Protein AF-0000000066290286 (afdb_homodimer)

InterPro domains:
  IPR007382 Uncharacterised protein family UPF0756, transmembrame [MF_01874] (2-147)
  IPR007382 Uncharacterised protein family UPF0756, transmembrame [PF04284] (6-143)
  IPR007382 Uncharacterised protein family UPF0756, transmembrame [PTHR38452] (3-143)

Structure (mmCIF, N/CA/C/O backbone):
data_AF-0000000066290286-model_v1
#
loop_
_entity.id
_entity.type
_entity.pdbx_description
1 polymer 'UPF0756 membrane protein BBR47_12340'
#
loop_
_atom_site.group_PDB
_atom_site.id
_atom_site.type_symbol
_atom_site.label_atom_id
_atom_site.label_alt_id
_atom_site.label_comp_id
_atom_site.label_asym_id
_atom_site.label_entity_id
_atom_site.label_seq_id
_atom_site.pdbx_PDB_ins_code
_atom_site.Cartn_x
_atom_site.Cartn_y
_atom_site.Cartn_z
_atom_site.occupancy
_atom_site.B_iso_or_equiv
_atom_site.auth_seq_id
_atom_site.auth_comp_id
_atom_site.auth_asym_id
_atom_site.auth_atom_id
_atom_site.pdbx_PDB_model_num
ATOM 1 N N . MET A 1 1 ? 2.188 -21.625 -20.188 1 62.97 1 MET A N 1
ATOM 2 C CA . MET A 1 1 ? 1.938 -20.328 -20.797 1 62.97 1 MET A CA 1
ATOM 3 C C . MET A 1 1 ? 0.444 -20.094 -21 1 62.97 1 MET A C 1
ATOM 5 O O . MET A 1 1 ? -0.086 -19.062 -20.578 1 62.97 1 MET A O 1
ATOM 9 N N . LEU A 1 2 ? -0.265 -21.141 -21.453 1 71.94 2 LEU A N 1
ATOM 10 C CA . LEU A 1 2 ? -1.695 -20.969 -21.688 1 71.94 2 LEU A CA 1
ATOM 11 C C . LEU A 1 2 ? -2.449 -20.828 -20.359 1 71.94 2 LEU A C 1
ATOM 13 O O . LEU A 1 2 ? -3.361 -20 -20.25 1 71.94 2 LEU A O 1
ATOM 17 N N . HIS A 1 3 ? -1.983 -21.562 -19.406 1 76.44 3 HIS A N 1
ATOM 18 C CA . HIS A 1 3 ? -2.66 -21.531 -18.109 1 76.44 3 HIS A CA 1
ATOM 19 C C . HIS A 1 3 ? -2.521 -20.156 -17.469 1 76.44 3 HIS A C 1
ATOM 21 O O . HIS A 1 3 ? -3.479 -19.641 -16.875 1 76.44 3 HIS A O 1
ATOM 27 N N . THR A 1 4 ? -1.429 -19.594 -17.625 1 77.25 4 THR A N 1
ATOM 28 C CA . THR A 1 4 ? -1.195 -18.281 -17.047 1 77.25 4 THR A CA 1
ATOM 29 C C . THR A 1 4 ? -2.037 -17.219 -17.75 1 77.25 4 THR A C 1
ATOM 31 O O . THR A 1 4 ? -2.574 -16.312 -17.109 1 77.25 4 THR A O 1
ATOM 34 N N . THR A 1 5 ? -2.141 -17.422 -19 1 83.81 5 THR A N 1
ATOM 35 C CA . THR A 1 5 ? -2.947 -16.5 -19.781 1 83.81 5 THR A CA 1
ATOM 36 C C . THR A 1 5 ? -4.41 -16.547 -19.344 1 83.81 5 THR A C 1
ATOM 38 O O . THR A 1 5 ? -5.078 -15.516 -19.266 1 83.81 5 THR A O 1
ATOM 41 N N . ILE A 1 6 ? -4.852 -17.688 -19.047 1 83.94 6 ILE A N 1
ATOM 42 C CA . ILE A 1 6 ? -6.234 -17.875 -18.625 1 83.94 6 ILE A CA 1
ATOM 43 C C . ILE A 1 6 ? -6.445 -17.219 -17.266 1 83.94 6 ILE A C 1
ATOM 45 O O . ILE A 1 6 ? -7.449 -16.531 -17.031 1 83.94 6 ILE A O 1
ATOM 49 N N . ILE A 1 7 ? -5.512 -17.438 -16.406 1 80.88 7 ILE A N 1
ATOM 50 C CA . ILE A 1 7 ? -5.609 -16.875 -15.062 1 80.88 7 ILE A CA 1
ATOM 51 C C . ILE A 1 7 ? -5.625 -15.344 -15.133 1 80.88 7 ILE A C 1
ATOM 53 O O . ILE A 1 7 ? -6.461 -14.695 -14.5 1 80.88 7 ILE A O 1
ATOM 57 N N . LEU A 1 8 ? -4.785 -14.805 -15.938 1 85.25 8 LEU A N 1
ATOM 58 C CA . LEU A 1 8 ? -4.711 -13.359 -16.094 1 85.25 8 LEU A CA 1
ATOM 59 C C . LEU A 1 8 ? -5.98 -12.812 -16.734 1 85.25 8 LEU A C 1
ATOM 61 O O . LEU A 1 8 ? -6.43 -11.711 -16.406 1 85.25 8 LEU A O 1
ATOM 65 N N . LEU A 1 9 ? -6.504 -13.602 -17.625 1 88.44 9 LEU A N 1
ATOM 66 C CA . LEU A 1 9 ? -7.754 -13.203 -18.266 1 88.44 9 LEU A CA 1
ATOM 67 C C . LEU A 1 9 ? -8.891 -13.164 -17.25 1 88.44 9 LEU A C 1
ATOM 69 O O . LEU A 1 9 ? -9.703 -12.234 -17.266 1 88.44 9 LEU A O 1
ATOM 73 N N . VAL A 1 10 ? -8.945 -14.133 -16.422 1 83.5 10 VAL A N 1
ATOM 74 C CA . VAL A 1 10 ? -9.969 -14.203 -15.383 1 83.5 10 VAL A CA 1
ATOM 75 C C . VAL A 1 10 ? -9.812 -13.023 -14.43 1 83.5 10 VAL A C 1
ATOM 77 O O . VAL A 1 10 ? -10.797 -12.375 -14.062 1 83.5 10 VAL A O 1
ATOM 80 N N . ILE A 1 11 ? -8.578 -12.75 -14.039 1 82.5 11 ILE A N 1
ATOM 81 C CA . ILE A 1 11 ? -8.312 -11.633 -13.141 1 82.5 11 ILE A CA 1
ATOM 82 C C . ILE A 1 11 ? -8.719 -10.32 -13.797 1 82.5 11 ILE A C 1
ATOM 84 O O . ILE A 1 11 ? -9.328 -9.461 -13.164 1 82.5 11 ILE A O 1
ATOM 88 N N . ALA A 1 12 ? -8.414 -10.164 -15.094 1 89.31 12 ALA A N 1
ATOM 89 C CA . ALA A 1 12 ? -8.766 -8.953 -15.828 1 89.31 12 ALA A CA 1
ATOM 90 C C . ALA A 1 12 ? -10.273 -8.758 -15.883 1 89.31 12 ALA A C 1
ATOM 92 O O . ALA A 1 12 ? -10.781 -7.656 -15.672 1 89.31 12 ALA A O 1
ATOM 93 N N . LEU A 1 13 ? -10.992 -9.836 -16.094 1 89.25 13 LEU A N 1
ATOM 94 C CA . LEU A 1 13 ? -12.445 -9.789 -16.172 1 89.25 13 LEU A CA 1
ATOM 95 C C . LEU A 1 13 ? -13.047 -9.461 -14.812 1 89.25 13 LEU A C 1
ATOM 97 O O . LEU A 1 13 ? -13.953 -8.625 -14.711 1 89.25 13 LEU A O 1
ATOM 101 N N . LEU A 1 14 ? -12.516 -10.148 -13.812 1 81.75 14 LEU A N 1
ATOM 102 C CA . LEU A 1 14 ? -13 -9.898 -12.453 1 81.75 14 LEU A CA 1
ATOM 103 C C . LEU A 1 14 ? -12.742 -8.453 -12.039 1 81.75 14 LEU A C 1
ATOM 105 O O . LEU A 1 14 ? -13.578 -7.836 -11.375 1 81.75 14 LEU A O 1
ATOM 109 N N . SER A 1 15 ? -11.562 -7.941 -12.383 1 83.5 15 SER A N 1
ATOM 110 C CA . SER A 1 15 ? -11.211 -6.566 -12.031 1 83.5 15 SER A CA 1
ATOM 111 C C . SER A 1 15 ? -12.117 -5.57 -12.742 1 83.5 15 SER A C 1
ATOM 113 O O . SER A 1 15 ? -12.43 -4.508 -12.203 1 83.5 15 SER A O 1
ATOM 115 N N . LEU A 1 16 ? -12.578 -5.93 -13.961 1 87.5 16 LEU A N 1
ATOM 116 C CA . LEU A 1 16 ? -13.516 -5.086 -14.695 1 87.5 16 LEU A CA 1
ATOM 117 C C . LEU A 1 16 ? -14.859 -5.016 -13.977 1 87.5 16 LEU A C 1
ATOM 119 O O . LEU A 1 16 ? -15.453 -3.939 -13.875 1 87.5 16 LEU A O 1
ATOM 123 N N . VAL A 1 17 ? -15.234 -6.086 -13.5 1 84 17 VAL A N 1
ATOM 124 C CA . VAL A 1 17 ? -16.5 -6.164 -12.781 1 84 17 VAL A CA 1
ATOM 125 C C . VAL A 1 17 ? -16.391 -5.398 -11.461 1 84 17 VAL A C 1
ATOM 127 O O . VAL A 1 17 ? -17.344 -4.734 -11.047 1 84 17 VAL A O 1
ATOM 130 N N . ALA A 1 18 ? -15.234 -5.535 -10.836 1 76.06 18 ALA A N 1
ATOM 131 C CA . ALA A 1 18 ? -15 -4.891 -9.547 1 76.06 18 ALA A CA 1
ATOM 132 C C . ALA A 1 18 ? -14.695 -3.404 -9.727 1 76.06 18 ALA A C 1
ATOM 134 O O . ALA A 1 18 ? -14.555 -2.67 -8.75 1 76.06 18 ALA A O 1
ATOM 135 N N . LYS A 1 19 ? -14.539 -2.908 -10.984 1 80.5 19 LYS A N 1
ATOM 136 C CA . LYS A 1 19 ? -14.258 -1.518 -11.328 1 80.5 19 LYS A CA 1
ATOM 137 C C . LYS A 1 19 ? -12.938 -1.052 -10.727 1 80.5 19 LYS A C 1
ATOM 139 O O . LYS A 1 19 ? -12.82 0.095 -10.289 1 80.5 19 LYS A O 1
ATOM 144 N N . ASP A 1 20 ? -12.07 -1.939 -10.492 1 78.44 20 ASP A N 1
ATOM 145 C CA . ASP A 1 20 ? -10.703 -1.621 -10.094 1 78.44 20 ASP A CA 1
ATOM 146 C C . ASP A 1 20 ? -9.82 -1.374 -11.312 1 78.44 20 ASP A C 1
ATOM 148 O O . ASP A 1 20 ? -9.172 -2.295 -11.812 1 78.44 20 ASP A O 1
ATOM 152 N N . LEU A 1 21 ? -9.789 -0.165 -11.711 1 84 21 LEU A N 1
ATOM 153 C CA . LEU A 1 21 ? -9.094 0.192 -12.945 1 84 21 LEU A CA 1
ATOM 154 C C . LEU A 1 21 ? -7.602 -0.078 -12.828 1 84 21 LEU A C 1
ATOM 156 O O . LEU A 1 21 ? -6.953 -0.443 -13.812 1 84 21 LEU A O 1
ATOM 160 N N . VAL A 1 22 ? -7.102 0.06 -11.648 1 82.94 22 VAL A N 1
ATOM 161 C CA . VAL A 1 22 ? -5.676 -0.175 -11.43 1 82.94 22 VAL A CA 1
ATOM 162 C C . VAL A 1 22 ? -5.348 -1.64 -11.703 1 82.94 22 VAL A C 1
ATOM 164 O O . VAL A 1 22 ? -4.387 -1.94 -12.422 1 82.94 22 VAL A O 1
ATOM 167 N N . LEU A 1 23 ? -6.156 -2.5 -11.219 1 84 23 LEU A N 1
ATOM 168 C CA . LEU A 1 23 ? -5.945 -3.93 -11.414 1 84 23 LEU A CA 1
ATOM 169 C C . LEU A 1 23 ? -6.23 -4.328 -12.859 1 84 23 LEU A C 1
ATOM 171 O O . LEU A 1 23 ? -5.578 -5.219 -13.398 1 84 23 LEU A O 1
ATOM 175 N N . VAL A 1 24 ? -7.195 -3.688 -13.438 1 89.38 24 VAL A N 1
ATOM 176 C CA . VAL A 1 24 ? -7.52 -3.955 -14.836 1 89.38 24 VAL A CA 1
ATOM 177 C C . VAL A 1 24 ? -6.309 -3.652 -15.711 1 89.38 24 VAL A C 1
ATOM 179 O O . VAL A 1 24 ? -5.867 -4.508 -16.484 1 89.38 24 VAL A O 1
ATOM 182 N N . TYR A 1 25 ? -5.758 -2.482 -15.562 1 93.62 25 TYR A N 1
ATOM 183 C CA . TYR A 1 25 ? -4.621 -2.07 -16.375 1 93.62 25 TYR A CA 1
ATOM 184 C C . TYR A 1 25 ? -3.416 -2.967 -16.125 1 93.62 25 TYR A C 1
ATOM 186 O O . TYR A 1 25 ? -2.709 -3.344 -17.062 1 93.62 25 TYR A O 1
ATOM 194 N N . ALA A 1 26 ? -3.174 -3.275 -14.875 1 90.94 26 ALA A N 1
ATOM 195 C CA . ALA A 1 26 ? -2.047 -4.141 -14.539 1 90.94 26 ALA A CA 1
ATOM 196 C C . ALA A 1 26 ? -2.207 -5.52 -15.164 1 90.94 26 ALA A C 1
ATOM 198 O O . ALA A 1 26 ? -1.264 -6.055 -15.758 1 90.94 26 ALA A O 1
ATOM 199 N N . SER A 1 27 ? -3.381 -6.082 -15.047 1 90.44 27 SER A N 1
ATOM 200 C CA . SER A 1 27 ? -3.619 -7.422 -15.562 1 90.44 27 SER A CA 1
ATOM 201 C C . SER A 1 27 ? -3.58 -7.441 -17.094 1 90.44 27 SER A C 1
ATOM 203 O O . SER A 1 27 ? -3.066 -8.383 -17.688 1 90.44 27 SER A O 1
ATOM 205 N N . LEU A 1 28 ? -4.109 -6.422 -17.766 1 95 28 LEU A N 1
ATOM 206 C CA . LEU A 1 28 ? -4.094 -6.348 -19.219 1 95 28 LEU A CA 1
ATOM 207 C C . LEU A 1 28 ? -2.666 -6.227 -19.75 1 95 28 LEU A C 1
ATOM 209 O O . LEU A 1 28 ? -2.32 -6.836 -20.75 1 95 28 LEU A O 1
ATOM 213 N N . LEU A 1 29 ? -1.929 -5.371 -19.078 1 95.75 29 LEU A N 1
ATOM 214 C CA . LEU A 1 29 ? -0.526 -5.234 -19.453 1 95.75 29 LEU A CA 1
ATOM 215 C C . LEU A 1 29 ? 0.186 -6.582 -19.406 1 95.75 29 LEU A C 1
ATOM 217 O O . LEU A 1 29 ? 0.881 -6.957 -20.344 1 95.75 29 LEU A O 1
ATOM 221 N N . LEU A 1 30 ? 0 -7.316 -18.359 1 93.38 30 LEU A N 1
ATOM 222 C CA . LEU A 1 30 ? 0.696 -8.586 -18.203 1 93.38 30 LEU A CA 1
ATOM 223 C C . LEU A 1 30 ? 0.113 -9.648 -19.125 1 93.38 30 LEU A C 1
ATOM 225 O O . LEU A 1 30 ? 0.83 -10.539 -19.578 1 93.38 30 LEU A O 1
ATOM 229 N N . LEU A 1 31 ? -1.209 -9.539 -19.297 1 93.5 31 LEU A N 1
ATOM 230 C CA . LEU A 1 31 ? -1.834 -10.422 -20.266 1 93.5 31 LEU A CA 1
ATOM 231 C C . LEU A 1 31 ? -1.197 -10.258 -21.641 1 93.5 31 LEU A C 1
ATOM 233 O O . LEU A 1 31 ? -0.896 -11.242 -22.312 1 93.5 31 LEU A O 1
ATOM 237 N N . GLY A 1 32 ? -1.001 -9 -22.062 1 94.69 32 GLY A N 1
ATOM 238 C CA . GLY A 1 32 ? -0.315 -8.727 -23.312 1 94.69 32 GLY A CA 1
ATOM 239 C C . GLY A 1 32 ? 1.091 -9.289 -23.359 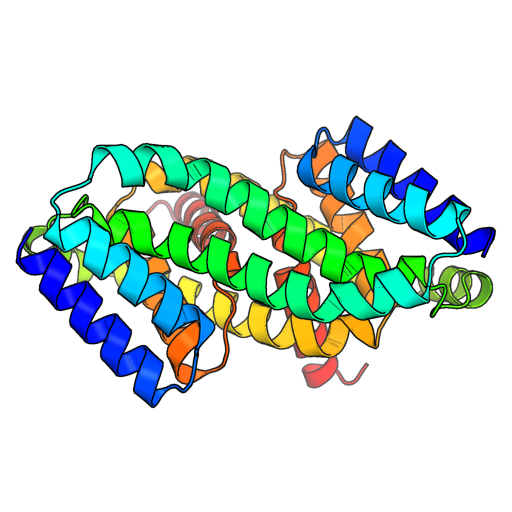1 94.69 32 GLY A C 1
ATOM 240 O O . GLY A 1 32 ? 1.483 -9.906 -24.344 1 94.69 32 GLY A O 1
ATOM 241 N N . LEU A 1 33 ? 1.777 -9.148 -22.328 1 94.56 33 LEU A N 1
ATOM 242 C CA . LEU A 1 33 ? 3.146 -9.648 -22.25 1 94.56 33 LEU A CA 1
ATOM 243 C C . LEU A 1 33 ? 3.17 -11.172 -22.219 1 94.56 33 LEU A C 1
ATOM 245 O O . LEU A 1 33 ? 4.082 -11.797 -22.781 1 94.56 33 LEU A O 1
ATOM 249 N N . SER A 1 34 ? 2.195 -11.656 -21.453 1 90.94 34 SER A N 1
ATOM 250 C CA . SER A 1 34 ? 2.102 -13.109 -21.375 1 90.94 34 SER A CA 1
ATOM 251 C C . SER A 1 34 ? 1.813 -13.711 -22.734 1 90.94 34 SER A C 1
ATOM 253 O O . SER A 1 34 ? 2.373 -14.75 -23.094 1 90.94 34 SER A O 1
ATOM 255 N N . LEU A 1 35 ? 0.943 -13.164 -23.578 1 91.25 35 LEU A N 1
ATOM 256 C CA . LEU A 1 35 ? 0.587 -13.641 -24.922 1 91.25 35 LEU A CA 1
ATOM 257 C C . LEU A 1 35 ? 1.782 -13.562 -25.859 1 91.25 35 LEU A C 1
ATOM 259 O O . LEU A 1 35 ? 1.913 -14.383 -26.766 1 91.25 35 LEU A O 1
ATOM 263 N N . LEU A 1 36 ? 2.625 -12.602 -25.625 1 92.5 36 LEU A N 1
ATOM 264 C CA . LEU A 1 36 ? 3.809 -12.414 -26.453 1 92.5 36 LEU A CA 1
ATOM 265 C C . LEU A 1 36 ? 4.973 -13.258 -25.938 1 92.5 36 LEU A C 1
ATOM 267 O O . LEU A 1 36 ? 6.074 -13.203 -26.5 1 92.5 36 LEU A O 1
ATOM 271 N N . LYS A 1 37 ? 4.723 -14.039 -24.891 1 90.31 37 LYS A N 1
ATOM 272 C CA . LYS A 1 37 ? 5.746 -14.867 -24.25 1 90.31 37 LYS A CA 1
ATOM 273 C C . LYS A 1 37 ? 6.98 -14.039 -23.891 1 90.31 37 LYS A C 1
ATOM 275 O O . LYS A 1 37 ? 8.109 -14.469 -24.125 1 90.31 37 LYS A O 1
ATOM 280 N N . ALA A 1 38 ? 6.77 -12.812 -23.469 1 93.06 38 ALA A N 1
ATOM 281 C CA . ALA A 1 38 ? 7.848 -11.875 -23.156 1 93.06 38 ALA A CA 1
ATOM 282 C C . ALA A 1 38 ? 8.305 -12.031 -21.703 1 93.06 38 ALA A C 1
ATOM 284 O O . ALA A 1 38 ? 8.367 -11.055 -20.953 1 93.06 38 ALA A O 1
ATOM 285 N N . VAL A 1 39 ? 8.766 -13.164 -21.328 1 89.94 39 VAL A N 1
ATOM 286 C CA . VAL A 1 39 ? 9.172 -13.492 -19.969 1 89.94 39 VAL A CA 1
ATOM 287 C C . VAL A 1 39 ? 10.375 -12.641 -19.562 1 89.94 39 VAL A C 1
ATOM 289 O O . VAL A 1 39 ? 10.422 -12.109 -18.453 1 89.94 39 VAL A O 1
ATOM 292 N N . PRO A 1 40 ? 11.344 -12.43 -20.516 1 92.69 40 PRO A N 1
ATOM 293 C CA . PRO A 1 40 ? 12.5 -11.617 -20.125 1 92.69 40 PRO A CA 1
ATOM 294 C C . PRO A 1 40 ? 12.117 -10.18 -19.781 1 92.69 40 PRO A C 1
ATOM 296 O O . PRO A 1 40 ? 12.75 -9.562 -18.922 1 92.69 40 PRO A O 1
ATOM 299 N N . VAL A 1 41 ? 11.148 -9.656 -20.484 1 93.25 41 VAL A N 1
ATOM 300 C CA . VAL A 1 41 ? 10.672 -8.305 -20.203 1 93.25 41 VAL A CA 1
ATOM 301 C C . VAL A 1 41 ? 10.031 -8.258 -18.812 1 93.25 41 VAL A C 1
ATOM 303 O O . VAL A 1 41 ? 10.258 -7.324 -18.047 1 93.25 41 VAL A O 1
ATOM 306 N N . MET A 1 42 ? 9.305 -9.273 -18.469 1 93 42 MET A N 1
ATOM 307 C CA . MET A 1 42 ? 8.656 -9.352 -17.156 1 93 42 MET A CA 1
ATOM 308 C C . MET A 1 42 ? 9.695 -9.43 -16.047 1 93 42 MET A C 1
ATOM 310 O O . MET A 1 42 ? 9.539 -8.797 -15 1 93 42 MET A O 1
ATOM 314 N N . ASP A 1 43 ? 10.672 -10.117 -16.266 1 89.81 43 ASP A N 1
ATOM 315 C CA . ASP A 1 43 ? 11.75 -10.234 -15.289 1 89.81 43 ASP A CA 1
ATOM 316 C C . ASP A 1 43 ? 12.469 -8.906 -15.094 1 89.81 43 ASP A C 1
ATOM 318 O O . ASP A 1 43 ? 12.82 -8.547 -13.969 1 89.81 43 ASP A O 1
ATOM 322 N N . ALA A 1 44 ? 12.625 -8.203 -16.172 1 92.75 44 ALA A N 1
ATOM 323 C CA . ALA A 1 44 ? 13.375 -6.945 -16.141 1 92.75 44 ALA A CA 1
ATOM 324 C C . ALA A 1 44 ? 12.578 -5.852 -15.43 1 92.75 44 ALA A C 1
ATOM 326 O O . ALA A 1 44 ? 13.148 -4.984 -14.773 1 92.75 44 ALA A O 1
ATOM 327 N N . ILE A 1 45 ? 11.258 -5.949 -15.492 1 94.31 45 ILE A N 1
ATOM 328 C CA . ILE A 1 45 ? 10.469 -4.832 -15 1 94.31 45 ILE A CA 1
ATOM 329 C C . ILE A 1 45 ? 10.008 -5.117 -13.57 1 94.31 45 ILE A C 1
ATOM 331 O O . ILE A 1 45 ? 9.555 -4.215 -12.867 1 94.31 45 ILE A O 1
ATOM 335 N N . GLN A 1 46 ? 10.172 -6.316 -13.109 1 87.88 46 GLN A N 1
ATOM 336 C CA . GLN A 1 46 ? 9.633 -6.703 -11.812 1 87.88 46 GLN A CA 1
ATOM 337 C C . GLN A 1 46 ? 10.227 -5.855 -10.688 1 87.88 46 GLN A C 1
ATOM 339 O O . GLN A 1 46 ? 9.5 -5.215 -9.93 1 87.88 46 GLN A O 1
ATOM 344 N N . LYS A 1 47 ? 11.516 -5.762 -10.602 1 85.12 47 LYS A N 1
ATOM 345 C CA . LYS A 1 47 ? 12.18 -5.035 -9.523 1 85.12 47 LYS A CA 1
ATOM 346 C C . LYS A 1 47 ? 11.922 -3.535 -9.633 1 85.12 47 LYS A C 1
ATOM 348 O O . LYS A 1 47 ? 11.539 -2.895 -8.648 1 85.12 47 LYS A O 1
ATOM 353 N N . PRO A 1 48 ? 12.039 -2.924 -10.82 1 92.44 48 PRO A N 1
ATOM 354 C CA . PRO A 1 48 ? 11.781 -1.487 -10.953 1 92.44 48 PRO A CA 1
ATOM 355 C C . PRO A 1 48 ? 10.344 -1.111 -10.602 1 92.44 48 PRO A C 1
ATOM 357 O O . PRO A 1 48 ? 10.094 -0.027 -10.07 1 92.44 48 PRO A O 1
ATOM 360 N N . MET A 1 49 ? 9.492 -2.004 -10.953 1 90.25 49 MET A N 1
ATOM 361 C CA . MET A 1 49 ? 8.086 -1.72 -10.672 1 90.25 49 MET A CA 1
ATOM 362 C C . MET A 1 49 ? 7.844 -1.625 -9.164 1 90.25 49 MET A C 1
ATOM 364 O O . MET A 1 49 ? 7.035 -0.813 -8.711 1 90.25 49 MET A O 1
ATOM 368 N N . PHE A 1 50 ? 8.539 -2.436 -8.43 1 84.06 50 PHE A N 1
ATOM 369 C CA . PHE A 1 50 ? 8.422 -2.396 -6.977 1 84.06 50 PHE A CA 1
ATOM 370 C C . PHE A 1 50 ? 8.945 -1.075 -6.426 1 84.06 50 PHE A C 1
ATOM 372 O O . PHE A 1 50 ? 8.266 -0.409 -5.645 1 84.06 50 PHE A O 1
ATOM 379 N N . HIS A 1 51 ? 10.125 -0.655 -6.895 1 88.56 51 HIS A N 1
ATOM 380 C CA . HIS A 1 51 ? 10.75 0.558 -6.383 1 88.56 51 HIS A CA 1
ATOM 381 C C . HIS A 1 51 ? 9.969 1.8 -6.789 1 88.56 51 HIS A C 1
ATOM 383 O O . HIS A 1 51 ? 9.781 2.713 -5.984 1 88.56 51 HIS A O 1
ATOM 389 N N . VAL A 1 52 ? 9.469 1.791 -7.977 1 92.94 52 VAL A N 1
ATOM 390 C CA . VAL A 1 52 ? 8.688 2.92 -8.477 1 92.94 52 VAL A CA 1
ATOM 391 C C . VAL A 1 52 ? 7.359 3.004 -7.723 1 92.94 52 VAL A C 1
ATOM 393 O O . VAL A 1 52 ? 6.906 4.098 -7.371 1 92.94 52 VAL A O 1
ATOM 396 N N . GLY A 1 53 ? 6.77 1.85 -7.527 1 90.12 53 GLY A N 1
ATOM 397 C CA . GLY A 1 53 ? 5.527 1.811 -6.773 1 90.12 53 GLY A CA 1
ATOM 398 C C . GLY A 1 53 ? 5.668 2.354 -5.363 1 90.12 53 GLY A C 1
ATOM 399 O O . GLY A 1 53 ? 4.879 3.197 -4.938 1 90.12 53 GLY A O 1
ATOM 400 N N . LEU A 1 54 ? 6.695 1.895 -4.723 1 86.75 54 LEU A N 1
ATOM 401 C CA . LEU A 1 54 ? 6.945 2.338 -3.355 1 86.75 54 LEU A CA 1
ATOM 402 C C . LEU A 1 54 ? 7.25 3.832 -3.314 1 86.75 54 LEU A C 1
ATOM 404 O O . LEU A 1 54 ? 6.797 4.539 -2.414 1 86.75 54 LEU A O 1
ATOM 408 N N . PHE A 1 55 ? 7.992 4.262 -4.234 1 93.12 55 PHE A N 1
ATOM 409 C CA . PHE A 1 55 ? 8.344 5.676 -4.316 1 93.12 55 PHE A CA 1
ATOM 410 C C . PHE A 1 55 ? 7.09 6.535 -4.457 1 93.12 55 PHE A C 1
ATOM 412 O O . PHE A 1 55 ? 6.914 7.512 -3.723 1 93.12 55 PHE A O 1
ATOM 419 N N . CYS A 1 56 ? 6.254 6.168 -5.359 1 93.38 56 CYS A N 1
ATOM 420 C CA . CYS A 1 56 ? 5.035 6.93 -5.609 1 93.38 56 CYS A CA 1
ATOM 421 C C . CYS A 1 56 ? 4.133 6.93 -4.379 1 93.38 56 CYS A C 1
ATOM 423 O O . CYS A 1 56 ? 3.543 7.957 -4.039 1 93.38 56 CYS A O 1
ATOM 425 N N . LEU A 1 57 ? 4.07 5.867 -3.67 1 86.31 57 LEU A N 1
ATOM 426 C CA . LEU A 1 57 ? 3.238 5.781 -2.473 1 86.31 57 LEU A CA 1
ATOM 427 C C . LEU A 1 57 ? 3.824 6.621 -1.343 1 86.31 57 LEU A C 1
ATOM 429 O O . LEU A 1 57 ? 3.082 7.203 -0.549 1 86.31 57 LEU A O 1
ATOM 433 N N . MET A 1 58 ? 5.18 6.707 -1.301 1 89.81 58 MET A N 1
ATOM 434 C CA . MET A 1 58 ? 5.82 7.512 -0.267 1 89.81 58 MET A CA 1
ATOM 435 C C . MET A 1 58 ? 5.594 9 -0.519 1 89.81 58 MET A C 1
ATOM 437 O O . MET A 1 58 ? 5.359 9.766 0.418 1 89.81 58 MET A O 1
ATOM 441 N N . VAL A 1 59 ? 5.691 9.312 -1.785 1 93.19 59 VAL A N 1
ATOM 442 C CA . VAL A 1 59 ? 5.406 10.695 -2.146 1 93.19 59 VAL A CA 1
ATOM 443 C C . VAL A 1 59 ? 3.971 11.047 -1.763 1 93.19 59 VAL A C 1
ATOM 445 O O . VAL A 1 59 ? 3.721 12.094 -1.155 1 93.19 59 VAL A O 1
ATOM 448 N N . PHE A 1 60 ? 3.035 10.172 -2.029 1 87.62 60 PHE A N 1
ATOM 449 C CA . PHE A 1 60 ? 1.635 10.344 -1.665 1 87.62 60 PHE A CA 1
ATOM 450 C C . PHE A 1 60 ? 1.487 10.547 -0.162 1 87.62 60 PHE A C 1
ATOM 452 O O . PHE A 1 60 ? 0.789 11.461 0.281 1 87.62 60 PHE A O 1
ATOM 459 N N . LEU A 1 61 ? 2.162 9.758 0.571 1 85.62 61 LEU A N 1
ATOM 460 C CA . LEU A 1 61 ? 2.078 9.758 2.027 1 85.62 61 LEU A CA 1
ATOM 461 C C . LEU A 1 61 ? 2.615 11.062 2.607 1 85.62 61 LEU A C 1
ATOM 463 O O . LEU A 1 61 ? 2.102 11.555 3.613 1 85.62 61 LEU A O 1
ATOM 467 N N . LEU A 1 62 ? 3.584 11.656 1.963 1 89.56 62 LEU A N 1
ATOM 468 C CA . LEU A 1 62 ? 4.297 12.789 2.543 1 89.56 62 LEU A CA 1
ATOM 469 C C . LEU A 1 62 ? 3.691 14.109 2.072 1 89.56 62 LEU A C 1
ATOM 471 O O . LEU A 1 62 ? 3.959 15.164 2.656 1 89.56 62 LEU A O 1
ATOM 475 N N . ILE A 1 63 ? 2.873 14.078 1.064 1 89.69 63 ILE A N 1
ATOM 476 C CA . ILE A 1 63 ? 2.338 15.289 0.459 1 89.69 63 ILE A CA 1
ATOM 477 C C . ILE A 1 63 ? 1.521 16.062 1.491 1 89.69 63 ILE A C 1
ATOM 479 O O . ILE A 1 63 ? 1.674 17.281 1.629 1 89.69 63 ILE A O 1
ATOM 483 N N . PRO A 1 64 ? 0.688 15.422 2.244 1 82.81 64 PRO A N 1
ATOM 484 C CA . PRO A 1 64 ? -0.061 16.172 3.248 1 82.81 64 PRO A CA 1
ATOM 485 C C . PRO A 1 64 ? 0.845 16.844 4.281 1 82.81 64 PRO A C 1
ATOM 487 O O . PRO A 1 64 ? 0.51 17.922 4.801 1 82.81 64 PRO A O 1
ATOM 490 N N . ILE A 1 65 ? 1.924 16.219 4.559 1 82.88 65 ILE A N 1
ATOM 491 C CA . ILE A 1 65 ? 2.9 16.812 5.469 1 82.88 65 ILE A CA 1
ATOM 492 C C . ILE A 1 65 ? 3.592 17.984 4.793 1 82.88 65 ILE A C 1
ATOM 494 O O . ILE A 1 65 ? 3.742 19.062 5.391 1 82.88 65 ILE A O 1
ATOM 498 N N . ALA A 1 66 ? 3.934 17.844 3.568 1 87.25 66 ALA A N 1
ATOM 499 C CA . ALA A 1 66 ? 4.668 18.844 2.811 1 87.25 66 ALA A CA 1
ATOM 500 C C . ALA A 1 66 ? 3.811 20.094 2.584 1 87.25 66 ALA A C 1
ATOM 502 O O . ALA A 1 66 ? 4.332 21.203 2.523 1 87.25 66 ALA A O 1
ATOM 503 N N . LYS A 1 67 ? 2.52 19.891 2.51 1 86.88 67 LYS A N 1
ATOM 504 C CA . LYS A 1 67 ? 1.603 20.984 2.238 1 86.88 67 LYS A CA 1
ATOM 505 C C . LYS A 1 67 ? 1.286 21.766 3.512 1 86.88 67 LYS A C 1
ATOM 507 O O . LYS A 1 67 ? 0.781 22.891 3.449 1 86.88 67 LYS A O 1
ATOM 512 N N . GLY A 1 68 ? 1.725 21.297 4.586 1 76.12 68 GLY A N 1
ATOM 513 C CA . GLY A 1 68 ? 1.408 21.953 5.848 1 76.12 68 GLY A CA 1
ATOM 514 C C . GLY A 1 68 ? -0.079 21.984 6.141 1 76.12 68 GLY A C 1
ATOM 515 O O . GLY A 1 68 ? -0.594 23 6.621 1 76.12 68 GLY A O 1
ATOM 516 N N . LYS A 1 69 ? -0.718 21.047 5.621 1 69.06 69 LYS A N 1
ATOM 517 C CA . LYS A 1 69 ? -2.168 21.047 5.801 1 69.06 69 LYS A CA 1
ATOM 518 C C . LYS A 1 69 ? -2.535 21.047 7.281 1 69.06 69 LYS A C 1
ATOM 520 O O . LYS A 1 69 ? -3.562 21.609 7.668 1 69.06 69 LYS A O 1
ATOM 525 N N . TYR A 1 70 ? -1.631 20.484 8.055 1 63.5 70 TYR A N 1
ATOM 526 C CA . TYR A 1 70 ? -2.049 20.406 9.453 1 63.5 70 TYR A CA 1
ATOM 527 C C . TYR A 1 70 ? -1.116 21.219 10.344 1 63.5 70 TYR A C 1
ATOM 529 O O . TYR A 1 70 ? 0.088 21.297 10.086 1 63.5 70 TYR A O 1
ATOM 537 N N . ASP A 1 71 ? -1.657 22.109 10.961 1 60.12 71 ASP A N 1
ATOM 538 C CA . ASP A 1 71 ? -0.936 22.922 11.945 1 60.12 71 ASP A CA 1
ATOM 539 C C . ASP A 1 71 ? -0.317 22.047 13.023 1 60.12 71 ASP A C 1
ATOM 541 O O . ASP A 1 71 ? -1.027 21.5 13.875 1 60.12 71 ASP A O 1
ATOM 545 N N . PHE A 1 72 ? 0.896 21.828 12.812 1 58.03 72 PHE A N 1
ATOM 546 C CA . PHE A 1 72 ? 1.613 20.953 13.734 1 58.03 72 PHE A CA 1
ATOM 547 C C . PHE A 1 72 ? 1.47 21.438 15.172 1 58.03 72 PHE A C 1
ATOM 549 O O . PHE A 1 72 ? 1.469 20.641 16.109 1 58.03 72 PHE A O 1
ATOM 556 N N . ILE A 1 73 ? 1.394 22.719 15.312 1 56.84 73 ILE A N 1
ATOM 557 C CA . ILE A 1 73 ? 1.25 23.281 16.656 1 56.84 73 ILE A CA 1
ATOM 558 C C . ILE A 1 73 ? -0.113 22.891 17.219 1 56.84 73 ILE A C 1
ATOM 560 O O . ILE A 1 73 ? -0.211 22.453 18.375 1 56.84 73 ILE A O 1
ATOM 564 N N . SER A 1 74 ? -1.061 23.047 16.469 1 56.84 74 SER A N 1
ATOM 565 C CA . SER A 1 74 ? -2.398 22.688 16.938 1 56.84 74 SER A CA 1
ATOM 566 C C . SER A 1 74 ? -2.572 21.188 17.031 1 56.84 74 SER A C 1
ATOM 568 O O . SER A 1 74 ? -3.268 20.688 17.922 1 56.84 74 SER A O 1
ATOM 570 N N . LEU A 1 75 ? -1.914 2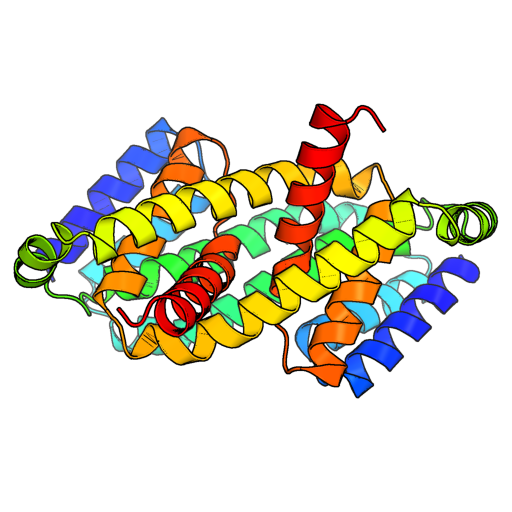0.531 16.141 1 58.19 75 LEU A N 1
ATOM 571 C CA . LEU A 1 75 ? -1.987 19.078 16.109 1 58.19 75 LEU A CA 1
ATOM 572 C C . LEU A 1 75 ? -1.207 18.469 17.266 1 58.19 75 LEU A C 1
ATOM 574 O O . LEU A 1 75 ? -1.563 17.391 17.766 1 58.19 75 LEU A O 1
ATOM 578 N N . GLY A 1 76 ? -0.194 19.266 17.578 1 60.75 76 GLY A N 1
ATOM 579 C CA . GLY A 1 76 ? 0.601 18.781 18.688 1 60.75 76 GLY A CA 1
ATOM 580 C C . GLY A 1 76 ? -0.217 18.531 19.953 1 60.75 76 GLY A C 1
ATOM 581 O O . GLY A 1 76 ? -0.047 17.516 20.625 1 60.75 76 GLY A O 1
ATOM 582 N N . LYS A 1 77 ? -1.109 19.453 20.188 1 61.53 77 LYS A N 1
ATOM 583 C CA . LYS A 1 77 ? -1.954 19.281 21.375 1 61.53 77 LYS A CA 1
ATOM 584 C C . LYS A 1 77 ? -2.912 18.109 21.203 1 61.53 77 LYS A C 1
ATOM 586 O O . LYS A 1 77 ? -3.164 17.359 22.141 1 61.53 77 LYS A O 1
ATOM 591 N N . GLU A 1 78 ? -3.258 17.859 20.016 1 61.94 78 GLU A N 1
ATOM 592 C CA . GLU A 1 78 ? -4.191 16.781 19.719 1 61.94 78 GLU A CA 1
ATOM 593 C C . GLU A 1 78 ? -3.461 15.453 19.578 1 61.94 78 GLU A C 1
ATOM 595 O O . GLU A 1 78 ? -4.055 14.383 19.766 1 61.94 78 GLU A O 1
ATOM 600 N N . MET A 1 79 ? -2.236 15.672 19.469 1 64.69 79 MET A N 1
ATOM 601 C CA . MET A 1 79 ? -1.426 14.477 19.297 1 64.69 79 MET A CA 1
ATOM 602 C C . MET A 1 79 ? -1.215 13.766 20.625 1 64.69 79 MET A C 1
ATOM 604 O O . MET A 1 79 ? -0.825 12.602 20.672 1 64.69 79 MET A O 1
ATOM 608 N N . VAL A 1 80 ? -1.65 14.539 21.484 1 69.81 80 VAL A N 1
ATOM 609 C CA . VAL A 1 80 ? -1.522 13.914 22.797 1 69.81 80 VAL A CA 1
ATOM 610 C C . VAL A 1 80 ? -2.867 13.336 23.219 1 69.81 80 VAL A C 1
ATOM 612 O O . VAL A 1 80 ? -3.043 12.945 24.375 1 69.81 80 VAL A O 1
ATOM 615 N N . SER A 1 81 ? -3.629 13.039 22.344 1 77.31 81 SER A N 1
ATOM 616 C CA . SER A 1 81 ? -4.914 12.43 22.672 1 77.31 81 SER A CA 1
ATOM 617 C C . SER A 1 81 ? -4.875 10.922 22.469 1 77.31 81 SER A C 1
ATOM 619 O O . SER A 1 81 ? -3.98 10.406 21.797 1 77.31 81 SER A O 1
ATOM 621 N N . TRP A 1 82 ? -5.699 10.195 23.25 1 81.19 82 TRP A N 1
ATOM 622 C CA . TRP A 1 82 ? -5.828 8.75 23.109 1 81.19 82 TRP A CA 1
ATOM 623 C C . TRP A 1 82 ? -6.109 8.359 21.656 1 81.19 82 TRP A C 1
ATOM 625 O O . TRP A 1 82 ? -5.652 7.32 21.188 1 81.19 82 TRP A O 1
ATOM 635 N N . LYS A 1 83 ? -6.781 9.234 20.984 1 81 83 LYS A N 1
ATOM 636 C CA . LYS A 1 83 ? -7.105 8.992 19.578 1 81 83 LYS A CA 1
ATOM 637 C C . LYS A 1 83 ? -5.844 8.992 18.719 1 81 83 LYS A C 1
ATOM 639 O O . LYS A 1 83 ? -5.684 8.141 17.844 1 81 83 LYS A O 1
ATOM 644 N N . ALA A 1 84 ? -5.008 9.883 19.047 1 83.81 84 ALA A N 1
ATOM 645 C CA . ALA A 1 84 ? -3.758 9.977 18.297 1 83.81 84 ALA A CA 1
ATOM 646 C C . ALA A 1 84 ? -2.855 8.781 18.578 1 83.81 84 ALA A C 1
ATOM 648 O O . ALA A 1 84 ? -2.211 8.258 17.672 1 83.81 84 ALA A O 1
ATOM 649 N N . THR A 1 85 ? -2.785 8.359 19.797 1 88.75 85 THR A N 1
ATOM 650 C CA . THR A 1 85 ? -1.936 7.242 20.188 1 88.75 85 THR A CA 1
ATOM 651 C C . THR A 1 85 ? -2.385 5.957 19.5 1 88.75 85 THR A C 1
ATOM 653 O O . THR A 1 85 ? -1.558 5.191 19 1 88.75 85 THR A O 1
ATOM 656 N N . ILE A 1 86 ? -3.613 5.766 19.453 1 89.88 86 ILE A N 1
ATOM 657 C CA . ILE A 1 86 ? -4.16 4.57 18.812 1 89.88 86 ILE A CA 1
ATOM 658 C C . ILE A 1 86 ? -3.893 4.617 17.312 1 89.88 86 ILE A C 1
ATOM 660 O O . ILE A 1 86 ? -3.582 3.59 16.703 1 89.88 86 ILE A O 1
ATOM 664 N N . ALA A 1 87 ? -4.055 5.812 16.797 1 88.69 87 ALA A N 1
ATOM 665 C CA . ALA A 1 87 ? -3.807 5.988 15.367 1 88.69 87 ALA A CA 1
ATOM 666 C C . ALA A 1 87 ? -2.346 5.699 15.031 1 88.69 87 ALA A C 1
ATOM 668 O O . ALA A 1 87 ? -2.053 5.039 14.031 1 88.69 87 ALA A O 1
ATOM 669 N N . ILE A 1 88 ? -1.486 6.141 15.859 1 90.81 88 ILE A N 1
ATOM 670 C CA . ILE A 1 88 ? -0.06 5.926 15.648 1 90.81 88 ILE A CA 1
ATOM 671 C C . ILE A 1 88 ? 0.253 4.434 15.734 1 90.81 88 ILE A C 1
ATOM 673 O O . ILE A 1 88 ? 0.95 3.889 14.875 1 90.81 88 ILE A O 1
ATOM 677 N N . LEU A 1 89 ? -0.251 3.801 16.703 1 93.38 89 LEU A N 1
ATOM 678 C CA . LEU A 1 89 ? -0.026 2.373 16.906 1 93.38 89 LEU A CA 1
ATOM 679 C C . LEU A 1 89 ? -0.589 1.567 15.734 1 93.38 89 LEU A C 1
ATOM 681 O O . LEU A 1 89 ? 0.056 0.634 15.25 1 93.38 89 LEU A O 1
ATOM 685 N N . ALA A 1 90 ? -1.774 1.938 15.336 1 91.31 90 ALA A N 1
ATOM 686 C CA . ALA A 1 90 ? -2.404 1.252 14.211 1 91.31 90 ALA A CA 1
ATOM 687 C C . ALA A 1 90 ? -1.583 1.424 12.938 1 91.31 90 ALA A C 1
ATOM 689 O O . ALA A 1 90 ? -1.37 0.463 12.195 1 91.31 90 ALA A O 1
ATOM 690 N N . GLY A 1 91 ? -1.174 2.66 12.75 1 91.88 91 GLY A N 1
ATOM 691 C CA . GLY A 1 91 ? -0.328 2.916 11.594 1 91.88 91 GLY A CA 1
ATOM 692 C C . GLY A 1 91 ? 0.954 2.104 11.602 1 91.88 91 GLY A C 1
ATOM 693 O O . GLY A 1 91 ? 1.323 1.507 10.586 1 91.88 91 GLY A O 1
ATOM 694 N N . PHE A 1 92 ? 1.536 2.033 12.711 1 93.94 92 PHE A N 1
ATOM 695 C CA . PHE A 1 92 ? 2.795 1.31 12.852 1 93.94 92 PHE A CA 1
ATOM 696 C C . PHE A 1 92 ? 2.588 -0.183 12.625 1 93.94 92 PHE A C 1
ATOM 698 O O . PHE A 1 92 ? 3.299 -0.802 11.836 1 93.94 92 PHE A O 1
ATOM 705 N N . ILE A 1 93 ? 1.649 -0.786 13.242 1 93.38 93 ILE A N 1
ATOM 706 C CA . ILE A 1 93 ? 1.411 -2.225 13.211 1 93.38 93 ILE A CA 1
ATOM 707 C C . ILE A 1 93 ? 1.023 -2.65 11.797 1 93.38 93 ILE A C 1
ATOM 709 O O . ILE A 1 93 ? 1.587 -3.602 11.25 1 93.38 93 ILE A O 1
ATOM 713 N N . ILE A 1 94 ? 0.102 -1.931 11.172 1 91 94 ILE A N 1
ATOM 714 C CA . ILE A 1 94 ? -0.4 -2.293 9.852 1 91 94 ILE A CA 1
ATOM 715 C C . ILE A 1 94 ? 0.715 -2.146 8.82 1 91 94 ILE A C 1
ATOM 717 O O . ILE A 1 94 ? 0.866 -2.994 7.934 1 91 94 ILE A O 1
ATOM 721 N N . SER A 1 95 ? 1.482 -1.071 8.961 1 89.56 95 SER A N 1
ATOM 722 C CA . SER A 1 95 ? 2.598 -0.857 8.047 1 89.56 95 SER A CA 1
ATOM 723 C C . SER A 1 95 ? 3.682 -1.911 8.242 1 89.56 95 SER A C 1
ATOM 725 O O . SER A 1 95 ? 4.289 -2.369 7.27 1 89.56 95 SER A O 1
ATOM 727 N N . TYR A 1 96 ? 3.92 -2.287 9.445 1 91.44 96 TYR A N 1
ATOM 728 C CA . TYR A 1 96 ? 4.875 -3.346 9.75 1 91.44 96 TYR A CA 1
ATOM 729 C C . TYR A 1 96 ? 4.445 -4.668 9.125 1 91.44 96 TYR A C 1
ATOM 731 O O . TYR A 1 96 ? 5.254 -5.348 8.484 1 91.44 96 TYR A O 1
ATOM 739 N N . VAL A 1 97 ? 3.238 -4.973 9.234 1 88.94 97 VAL A N 1
ATOM 740 C CA . VAL A 1 97 ? 2.672 -6.195 8.68 1 88.94 97 VAL A CA 1
ATOM 741 C C . VAL A 1 97 ? 2.805 -6.18 7.156 1 88.94 97 VAL A C 1
ATOM 743 O O . VAL A 1 97 ? 3.135 -7.199 6.543 1 88.94 97 VAL A O 1
ATOM 746 N N . GLY A 1 98 ? 2.533 -5.074 6.543 1 86.81 98 GLY A N 1
ATOM 747 C CA . GLY A 1 98 ? 2.682 -4.941 5.102 1 86.81 98 GLY A CA 1
ATOM 748 C C . GLY A 1 98 ? 4.09 -5.219 4.621 1 86.81 98 GLY A C 1
ATOM 749 O O . GLY A 1 98 ? 4.281 -5.82 3.562 1 86.81 98 GLY A O 1
ATOM 750 N N . GLY A 1 99 ? 5.059 -4.805 5.355 1 84.62 99 GLY A N 1
ATOM 751 C CA . GLY A 1 99 ? 6.445 -5.062 5.012 1 84.62 99 GLY A CA 1
ATOM 752 C C . GLY A 1 99 ? 6.793 -6.539 4.996 1 84.62 99 GLY A C 1
ATOM 753 O O . GLY A 1 99 ? 7.559 -6.992 4.145 1 84.62 99 GLY A O 1
ATOM 754 N N . LYS A 1 100 ? 6.156 -7.254 5.824 1 83.25 100 LYS A N 1
ATOM 755 C CA . LYS A 1 100 ? 6.391 -8.695 5.902 1 83.25 100 LYS A CA 1
ATOM 756 C C . LYS A 1 100 ? 5.711 -9.43 4.75 1 83.25 100 LYS A C 1
ATOM 758 O O . LYS A 1 100 ? 6.176 -10.484 4.324 1 83.25 100 LYS A O 1
ATOM 763 N N . GLY A 1 101 ? 4.695 -8.891 4.266 1 78.81 101 GLY A N 1
ATOM 764 C CA . GLY A 1 101 ? 3.951 -9.492 3.174 1 78.81 101 GLY A CA 1
ATOM 765 C C . GLY A 1 101 ? 4.746 -9.586 1.886 1 78.81 101 GLY A C 1
ATOM 766 O O . GLY A 1 101 ? 4.637 -10.57 1.149 1 78.81 101 GLY A O 1
ATOM 767 N N . LEU A 1 102 ? 5.543 -8.688 1.563 1 70.62 102 LEU A N 1
ATOM 768 C CA . LEU A 1 102 ? 6.309 -8.617 0.325 1 70.62 102 LEU A CA 1
ATOM 769 C C . LEU A 1 102 ? 7.348 -9.734 0.264 1 70.62 102 LEU A C 1
ATOM 771 O O . LEU A 1 102 ? 7.695 -10.203 -0.821 1 70.62 102 LEU A O 1
ATOM 775 N N . SER A 1 103 ? 7.703 -10.203 1.401 1 69.25 103 SER A N 1
ATOM 776 C CA . SER A 1 103 ? 8.758 -11.203 1.439 1 69.25 103 SER A CA 1
ATOM 777 C C . SER A 1 103 ? 8.203 -12.602 1.206 1 69.25 103 SER A C 1
ATOM 779 O O . SER A 1 103 ? 8.906 -13.484 0.713 1 69.25 103 SER A O 1
ATOM 781 N N . ILE A 1 104 ? 6.926 -12.711 1.439 1 66.06 104 ILE A N 1
ATOM 782 C CA . ILE A 1 104 ? 6.418 -14.078 1.427 1 66.06 104 ILE A CA 1
ATOM 783 C C . ILE A 1 104 ? 5.621 -14.32 0.148 1 66.06 104 ILE A C 1
ATOM 785 O O . ILE A 1 104 ? 5.512 -15.453 -0.319 1 66.06 104 ILE A O 1
ATOM 789 N N . LEU A 1 105 ? 5.062 -13.367 -0.45 1 68.94 105 LEU A N 1
ATOM 790 C CA . LEU A 1 105 ? 4.07 -13.484 -1.514 1 68.94 105 LEU A CA 1
ATOM 791 C C . LEU A 1 105 ? 4.66 -14.18 -2.734 1 68.94 105 LEU A C 1
ATOM 793 O O . LEU A 1 105 ? 4.051 -15.102 -3.283 1 68.94 105 LEU A O 1
ATOM 797 N N . PRO A 1 106 ? 5.816 -13.789 -3.008 1 62.03 106 PRO A N 1
ATOM 798 C CA . PRO A 1 106 ? 6.34 -14.43 -4.219 1 62.03 106 PRO A CA 1
ATOM 799 C C . PRO A 1 106 ? 6.586 -15.93 -4.035 1 62.03 106 PRO A C 1
ATOM 801 O O . PRO A 1 106 ? 6.562 -16.688 -5.008 1 62.03 106 PRO A O 1
ATOM 804 N N . ASP A 1 107 ? 6.637 -16.344 -2.816 1 67.94 107 ASP A N 1
ATOM 805 C CA . ASP A 1 107 ? 7.012 -17.734 -2.576 1 67.94 107 ASP A CA 1
ATOM 806 C C . ASP A 1 107 ? 5.793 -18.562 -2.201 1 67.94 107 ASP A C 1
ATOM 808 O O . ASP A 1 107 ? 5.895 -19.781 -2.055 1 67.94 107 ASP A O 1
ATOM 812 N N . GLN A 1 108 ? 4.699 -17.969 -2.098 1 75.5 108 GLN A N 1
ATOM 813 C CA . GLN A 1 108 ? 3.484 -18.688 -1.724 1 75.5 108 GLN A CA 1
ATOM 814 C C . GLN A 1 108 ? 2.33 -18.344 -2.662 1 75.5 108 GLN A C 1
ATOM 816 O O . GLN A 1 108 ? 1.466 -17.531 -2.318 1 75.5 108 GLN A O 1
ATOM 821 N N . PRO A 1 109 ? 2.285 -19.047 -3.734 1 73.44 109 PRO A N 1
ATOM 822 C CA . PRO A 1 109 ? 1.3 -18.719 -4.762 1 73.44 109 PRO A CA 1
ATOM 823 C C . PRO A 1 109 ? -0.139 -18.906 -4.285 1 73.44 109 PRO A C 1
ATOM 825 O O . PRO A 1 109 ? -1.029 -18.156 -4.676 1 73.44 109 PRO A O 1
ATOM 828 N N . VAL A 1 110 ? -0.299 -19.875 -3.422 1 77.75 110 VAL A N 1
ATOM 829 C CA . VAL A 1 110 ? -1.637 -20.141 -2.908 1 77.75 110 VAL A CA 1
ATOM 830 C C . VAL A 1 110 ? -2.131 -18.953 -2.094 1 77.75 110 VAL A C 1
ATOM 832 O O . VAL A 1 110 ? -3.289 -18.547 -2.217 1 77.75 110 VAL A O 1
ATOM 835 N N . VAL A 1 111 ? -1.29 -18.438 -1.308 1 80.62 111 VAL A N 1
ATOM 836 C CA . VAL A 1 111 ? -1.614 -17.281 -0.484 1 80.62 111 VAL A CA 1
ATOM 837 C C . VAL A 1 111 ? -1.864 -16.062 -1.376 1 80.62 111 VAL A C 1
ATOM 839 O O . VAL A 1 111 ? -2.826 -15.312 -1.166 1 80.62 111 VAL A O 1
ATOM 842 N N . PHE A 1 112 ? -1.096 -15.914 -2.336 1 78.31 112 PHE A N 1
ATOM 843 C CA . PHE A 1 112 ? -1.217 -14.789 -3.254 1 78.31 112 PHE A CA 1
ATOM 844 C C . PHE A 1 112 ? -2.551 -14.836 -3.992 1 78.31 112 PHE A C 1
ATOM 846 O O . PHE A 1 112 ? -3.275 -13.836 -4.035 1 78.31 112 PHE A O 1
ATOM 853 N N . ILE A 1 113 ? -2.834 -15.945 -4.516 1 77.75 113 ILE A N 1
ATOM 854 C CA . ILE A 1 113 ? -4.066 -16.109 -5.277 1 77.75 113 ILE A CA 1
ATOM 855 C C . ILE A 1 113 ? -5.27 -15.938 -4.352 1 77.75 113 ILE A C 1
ATOM 857 O O . ILE A 1 113 ? -6.242 -15.266 -4.699 1 77.75 113 ILE A O 1
ATOM 861 N N . GLY A 1 114 ? -5.16 -16.594 -3.209 1 83.38 114 GLY A N 1
ATOM 862 C CA . GLY A 1 114 ? -6.242 -16.484 -2.242 1 83.38 114 GLY A CA 1
ATOM 863 C C . GLY A 1 114 ? -6.527 -15.062 -1.81 1 83.38 114 GLY A C 1
ATOM 864 O O . GLY A 1 114 ? -7.676 -14.617 -1.842 1 83.38 114 GLY A O 1
ATOM 865 N N . VAL A 1 115 ? -5.508 -14.414 -1.502 1 84.5 115 VAL A N 1
ATOM 866 C CA . VAL A 1 115 ? -5.668 -13.039 -1.048 1 84.5 115 VAL A CA 1
ATOM 867 C C . VAL A 1 115 ? -6.199 -12.172 -2.189 1 84.5 115 VAL A C 1
ATOM 869 O O . VAL A 1 115 ? -6.996 -11.258 -1.968 1 84.5 115 VAL A O 1
ATOM 872 N N . THR A 1 116 ? -5.793 -12.422 -3.371 1 80.5 116 THR A N 1
ATOM 873 C CA . THR A 1 116 ? -6.27 -11.68 -4.539 1 80.5 116 THR A CA 1
ATOM 874 C C . THR A 1 116 ? -7.766 -11.898 -4.742 1 80.5 116 THR A C 1
ATOM 876 O O . THR A 1 116 ? -8.508 -10.938 -4.961 1 80.5 116 THR A O 1
ATOM 879 N N . ILE A 1 117 ? -8.117 -13.109 -4.672 1 82.25 117 ILE A N 1
ATOM 880 C CA . ILE A 1 117 ? -9.531 -13.43 -4.809 1 82.25 117 ILE A CA 1
ATOM 881 C C . ILE A 1 117 ? -10.336 -12.727 -3.715 1 82.25 117 ILE A C 1
ATOM 883 O O . ILE A 1 117 ? -11.359 -12.109 -3.99 1 82.25 117 ILE A O 1
ATOM 887 N N . GLY A 1 118 ? -9.867 -12.867 -2.535 1 86.56 118 GLY A N 1
ATOM 888 C CA . GLY A 1 118 ? -10.531 -12.211 -1.419 1 86.56 118 GLY A CA 1
ATOM 889 C C . GLY A 1 118 ? -10.656 -10.711 -1.6 1 86.56 118 GLY A C 1
ATOM 890 O O . GLY A 1 118 ? -11.719 -10.141 -1.348 1 86.56 118 GLY A O 1
ATOM 891 N N . THR A 1 119 ? -9.617 -10.094 -1.991 1 83.94 119 THR A N 1
ATOM 892 C CA . THR A 1 119 ? -9.617 -8.648 -2.197 1 83.94 119 THR A CA 1
ATOM 893 C C . THR A 1 119 ? -10.594 -8.258 -3.305 1 83.94 119 THR A C 1
ATOM 895 O O . THR A 1 119 ? -11.328 -7.277 -3.176 1 83.94 119 THR A O 1
ATOM 898 N N . LEU A 1 120 ? -10.602 -9.008 -4.312 1 81.69 120 LEU A N 1
ATOM 899 C CA . LEU A 1 120 ? -11.5 -8.727 -5.426 1 81.69 120 LEU A CA 1
ATOM 900 C C . LEU A 1 120 ? -12.953 -8.859 -5 1 81.69 120 LEU A C 1
ATOM 902 O O . LEU A 1 120 ? -13.797 -8.047 -5.387 1 81.69 120 LEU A O 1
ATOM 906 N N . LEU A 1 121 ? -13.18 -9.859 -4.266 1 84.25 121 LEU A N 1
ATOM 907 C CA . LEU A 1 121 ? -14.531 -10.055 -3.756 1 84.25 121 LEU A CA 1
ATOM 908 C C . LEU A 1 121 ? -14.969 -8.867 -2.898 1 84.25 121 LEU A C 1
ATOM 910 O O . LEU A 1 121 ? -16.109 -8.43 -2.979 1 84.25 121 LEU A O 1
ATOM 914 N N . ALA A 1 122 ? -14.078 -8.445 -2.092 1 85.88 122 ALA A N 1
ATOM 915 C CA . ALA A 1 122 ? -14.383 -7.301 -1.235 1 85.88 122 ALA A CA 1
ATOM 916 C C . ALA A 1 122 ? -14.664 -6.051 -2.066 1 85.88 122 ALA A C 1
ATOM 918 O O . ALA A 1 122 ? -15.578 -5.281 -1.751 1 85.88 122 ALA A O 1
ATOM 919 N N . VAL A 1 123 ? -13.906 -5.777 -3.088 1 79.06 123 VAL A N 1
ATOM 920 C CA . VAL A 1 123 ? -14.07 -4.613 -3.951 1 79.06 123 VAL A CA 1
ATOM 921 C C . VAL A 1 123 ? -15.414 -4.691 -4.672 1 79.06 123 VAL A C 1
ATOM 923 O O . VAL A 1 123 ? -16.109 -3.684 -4.809 1 79.06 123 VAL A O 1
ATOM 926 N N . LEU A 1 124 ? -15.789 -5.902 -5.051 1 79.06 124 LEU A N 1
ATOM 927 C CA . LEU A 1 124 ? -17.016 -6.113 -5.824 1 79.06 124 LEU A CA 1
ATOM 928 C C . LE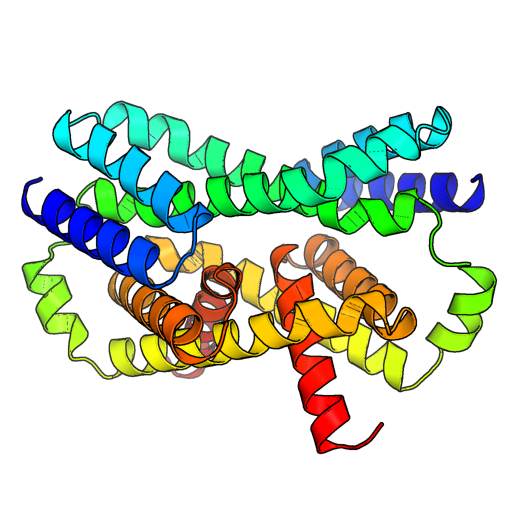U A 1 124 ? -18.25 -5.992 -4.941 1 79.06 124 LEU A C 1
ATOM 930 O O . LEU A 1 124 ? -19.281 -5.469 -5.375 1 79.06 124 LEU A O 1
ATOM 934 N N . LEU A 1 125 ? -18.125 -6.441 -3.715 1 84.56 125 LEU A N 1
ATOM 935 C CA . LEU A 1 125 ? -19.328 -6.605 -2.904 1 84.56 125 LEU A CA 1
ATOM 936 C C . LEU A 1 125 ? -19.469 -5.461 -1.908 1 84.56 125 LEU A C 1
ATOM 938 O O . LEU A 1 125 ? -20.578 -5.184 -1.428 1 84.56 125 LEU A O 1
ATOM 942 N N . SER A 1 126 ? -18.344 -4.836 -1.403 1 81.31 126 SER A N 1
ATOM 943 C CA . SER A 1 126 ? -18.438 -3.922 -0.269 1 81.31 126 SER A CA 1
ATOM 944 C C . SER A 1 126 ? -17.594 -2.668 -0.51 1 81.31 126 SER A C 1
ATOM 946 O O . SER A 1 126 ? -17.188 -1.997 0.439 1 81.31 126 SER A O 1
ATOM 948 N N . ASN A 1 127 ? -17.203 -2.32 -1.695 1 78.06 127 ASN A N 1
ATOM 949 C CA . ASN A 1 127 ? -16.391 -1.151 -2.014 1 78.06 127 ASN A CA 1
ATOM 950 C C . ASN A 1 127 ? -15.016 -1.221 -1.34 1 78.06 127 ASN A C 1
ATOM 952 O O . ASN A 1 127 ? -14.578 -0.252 -0.719 1 78.06 127 ASN A O 1
ATOM 956 N N . GLY A 1 128 ? -14.422 -2.383 -1.246 1 79.75 128 GLY A N 1
ATOM 957 C CA . GLY A 1 128 ? -13.086 -2.561 -0.697 1 79.75 128 GLY A CA 1
ATOM 958 C C . GLY A 1 128 ? -12.008 -1.888 -1.524 1 79.75 128 GLY A C 1
ATOM 959 O O . GLY A 1 128 ? -12.281 -1.359 -2.604 1 79.75 128 GLY A O 1
ATOM 960 N N . LEU A 1 129 ? -10.781 -1.79 -0.927 1 75.25 129 LEU A N 1
ATOM 961 C CA . LEU A 1 129 ? -9.633 -1.205 -1.616 1 75.25 129 LEU A CA 1
ATOM 962 C C . LEU A 1 129 ? -8.633 -2.283 -2.025 1 75.25 129 LEU A C 1
ATOM 964 O O . LEU A 1 129 ? -8.32 -3.172 -1.232 1 75.25 129 LEU A O 1
ATOM 968 N N . PRO A 1 130 ? -8.172 -2.236 -3.221 1 68.5 130 PRO A N 1
ATOM 969 C CA . PRO A 1 130 ? -7.199 -3.238 -3.67 1 68.5 130 PRO A CA 1
ATOM 970 C C . PRO A 1 130 ? -5.871 -3.15 -2.928 1 68.5 130 PRO A C 1
ATOM 972 O O . PRO A 1 130 ? -5.094 -4.109 -2.926 1 68.5 130 PRO A O 1
ATOM 975 N N . ALA A 1 131 ? -5.598 -2.143 -2.227 1 68.19 131 ALA A N 1
ATOM 976 C CA . ALA A 1 131 ? -4.348 -1.931 -1.505 1 68.19 131 ALA A CA 1
ATOM 977 C C . ALA A 1 131 ? -4.207 -2.918 -0.35 1 68.19 131 ALA A C 1
ATOM 979 O O . ALA A 1 131 ? -3.117 -3.082 0.205 1 68.19 131 ALA A O 1
ATOM 980 N N . GLY A 1 132 ? -5.188 -3.666 -0.089 1 76.44 132 GLY A N 1
ATOM 981 C CA . GLY A 1 132 ? -5.176 -4.59 1.032 1 76.44 132 GLY A CA 1
ATOM 982 C C . GLY A 1 132 ? -4.434 -5.879 0.733 1 76.44 132 GLY A C 1
ATOM 983 O O . GLY A 1 132 ? -4.121 -6.648 1.646 1 76.44 132 GLY A O 1
ATOM 984 N N . LEU A 1 133 ? -4.051 -6 -0.538 1 76.62 133 LEU A N 1
ATOM 985 C CA . LEU A 1 133 ? -3.434 -7.254 -0.954 1 76.62 133 LEU A CA 1
ATOM 986 C C . LEU A 1 133 ? -2.141 -7.508 -0.184 1 76.62 133 LEU A C 1
ATOM 988 O O . LEU A 1 133 ? -1.971 -8.57 0.421 1 76.62 133 LEU A O 1
ATOM 992 N N . ILE A 1 134 ? -1.298 -6.539 -0.092 1 76.12 134 ILE A N 1
ATOM 993 C CA . ILE A 1 134 ? 0.023 -6.676 0.513 1 76.12 134 ILE A CA 1
ATOM 994 C C . ILE A 1 134 ? -0.117 -6.84 2.025 1 76.12 134 ILE A C 1
ATOM 996 O O . ILE A 1 134 ? 0.571 -7.66 2.633 1 76.12 134 ILE A O 1
ATOM 1000 N N . ILE A 1 135 ? -1.017 -6.145 2.59 1 85.38 135 ILE A N 1
ATOM 1001 C CA . ILE A 1 135 ? -1.218 -6.219 4.035 1 85.38 135 ILE A CA 1
ATOM 1002 C C . ILE A 1 135 ? -1.854 -7.559 4.398 1 85.38 135 ILE A C 1
ATOM 1004 O O . ILE A 1 135 ? -1.489 -8.172 5.402 1 85.38 135 ILE A O 1
ATOM 1008 N N . ALA A 1 136 ? -2.768 -7.992 3.566 1 85.81 136 ALA A N 1
ATOM 1009 C CA . ALA A 1 136 ? -3.379 -9.297 3.795 1 85.81 136 ALA A CA 1
ATOM 1010 C C . ALA A 1 136 ? -2.334 -10.414 3.732 1 85.81 136 ALA A C 1
ATOM 1012 O O . ALA A 1 136 ? -2.332 -11.312 4.57 1 85.81 136 ALA A O 1
ATOM 1013 N N . ALA A 1 137 ? -1.467 -10.312 2.814 1 81.38 137 ALA A N 1
ATOM 1014 C CA . ALA A 1 137 ? -0.383 -11.289 2.699 1 81.38 137 ALA A CA 1
ATOM 1015 C C . ALA A 1 137 ? 0.517 -11.258 3.932 1 81.38 137 ALA A C 1
ATOM 1017 O O . ALA A 1 137 ? 0.962 -12.305 4.41 1 81.38 137 ALA A O 1
ATOM 1018 N N . GLY A 1 138 ? 0.783 -10.07 4.387 1 84.94 138 GLY A N 1
ATOM 1019 C CA . GLY A 1 138 ? 1.571 -9.922 5.602 1 84.94 138 GLY A CA 1
ATOM 1020 C C . GLY A 1 138 ? 0.926 -10.57 6.812 1 84.94 138 GLY A C 1
ATOM 1021 O O . GLY A 1 138 ? 1.611 -11.18 7.637 1 84.94 138 GLY A O 1
ATOM 1022 N N . CYS A 1 139 ? -0.326 -10.438 6.895 1 86.31 139 CYS A N 1
ATOM 1023 C CA . CYS A 1 139 ? -1.062 -11.07 7.984 1 86.31 139 CYS A CA 1
ATOM 1024 C C . CYS A 1 139 ? -0.91 -12.586 7.934 1 86.31 139 CYS A C 1
ATOM 1026 O O . CYS A 1 139 ? -0.687 -13.227 8.961 1 86.31 139 CYS A O 1
ATOM 1028 N N . ILE A 1 140 ? -1.007 -13.07 6.754 1 83.19 140 ILE A N 1
ATOM 1029 C CA . ILE A 1 140 ? -0.881 -14.516 6.602 1 83.19 140 ILE A CA 1
ATOM 1030 C C . ILE A 1 140 ? 0.544 -14.945 6.938 1 83.19 140 ILE A C 1
ATOM 1032 O O . ILE A 1 140 ? 0.754 -16 7.543 1 83.19 140 ILE A O 1
ATOM 1036 N N . ALA A 1 141 ? 1.452 -14.133 6.48 1 80.44 141 ALA A N 1
ATOM 1037 C CA . ALA A 1 141 ? 2.85 -14.43 6.781 1 80.44 141 ALA A CA 1
ATOM 1038 C C . ALA A 1 141 ? 3.086 -14.508 8.281 1 80.44 141 ALA A C 1
ATOM 1040 O O . ALA A 1 141 ? 3.762 -15.422 8.766 1 80.44 141 ALA A O 1
ATOM 1041 N N . LEU A 1 142 ? 2.555 -13.617 8.953 1 82 142 LEU A N 1
ATOM 1042 C CA . LEU A 1 142 ? 2.729 -13.586 10.406 1 82 142 LEU A CA 1
ATOM 1043 C C . LEU A 1 142 ? 1.983 -14.742 11.062 1 82 142 LEU A C 1
ATOM 1045 O O . LEU A 1 142 ? 2.494 -15.367 12 1 82 142 LEU A O 1
ATOM 1049 N N . LEU A 1 143 ? 0.818 -14.922 10.523 1 82.31 143 LEU A N 1
ATOM 1050 C CA . LEU A 1 143 ? 0.015 -16 11.078 1 82.31 143 LEU A CA 1
ATOM 1051 C C . LEU A 1 143 ? 0.683 -17.359 10.828 1 82.31 143 LEU A C 1
ATOM 1053 O O . LEU A 1 143 ? 0.65 -18.234 11.695 1 82.31 143 LEU A O 1
ATOM 1057 N N . SER A 1 144 ? 1.209 -17.516 9.641 1 78.62 144 SER A N 1
ATOM 1058 C CA . SER A 1 144 ? 1.893 -18.75 9.312 1 78.62 144 SER A CA 1
ATOM 1059 C C . SER A 1 144 ? 3.121 -18.953 10.195 1 78.62 144 SER A C 1
ATOM 1061 O O . SER A 1 144 ? 3.469 -20.094 10.531 1 78.62 144 SER A O 1
ATOM 1063 N N . ARG A 1 145 ? 3.746 -17.891 10.461 1 78.62 145 ARG A N 1
ATOM 1064 C CA . ARG A 1 145 ? 4.918 -17.953 11.32 1 78.62 145 ARG A CA 1
ATOM 1065 C C . ARG A 1 145 ? 4.523 -18.312 12.75 1 78.62 145 ARG A C 1
ATOM 1067 O O . ARG A 1 145 ? 5.234 -19.062 13.43 1 78.62 145 ARG A O 1
ATOM 1074 N N . ILE A 1 146 ? 3.375 -17.781 13.141 1 77.19 146 ILE A N 1
ATOM 1075 C CA . ILE A 1 146 ? 2.908 -18 14.508 1 77.19 146 ILE A CA 1
ATOM 1076 C C . ILE A 1 146 ? 2.324 -19.406 14.625 1 77.19 146 ILE A C 1
ATOM 1078 O O . ILE A 1 146 ? 2.572 -20.109 15.609 1 77.19 146 ILE A O 1
ATOM 1082 N N . PHE A 1 147 ? 1.598 -19.781 13.57 1 77.06 147 PHE A N 1
ATOM 1083 C CA . PHE A 1 147 ? 0.883 -21.062 13.68 1 77.06 147 PHE A CA 1
ATOM 1084 C C . PHE A 1 147 ? 1.631 -22.156 12.945 1 77.06 147 PHE A C 1
ATOM 1086 O O . PHE A 1 147 ? 1.23 -23.328 12.992 1 77.06 147 PHE A O 1
ATOM 1093 N N . ASN A 1 148 ? 2.697 -21.922 12.305 1 68.44 148 ASN A N 1
ATOM 1094 C CA . ASN A 1 148 ? 3.58 -22.891 11.648 1 68.44 148 ASN A CA 1
ATOM 1095 C C . ASN A 1 148 ? 2.852 -23.672 10.562 1 68.44 148 ASN A C 1
ATOM 1097 O O . ASN A 1 148 ? 2.9 -24.906 10.539 1 68.44 148 ASN A O 1
ATOM 1101 N N . PHE A 1 149 ? 2.102 -22.984 9.812 1 62.72 149 PHE A N 1
ATOM 1102 C CA . PHE A 1 149 ? 1.545 -23.672 8.656 1 62.72 149 PHE A CA 1
ATOM 1103 C C . PHE A 1 149 ? 2.146 -23.141 7.359 1 62.72 149 PHE A C 1
ATOM 1105 O O . PHE A 1 149 ? 2.654 -22.016 7.324 1 62.72 149 PHE A O 1
ATOM 1112 N N . MET B 1 1 ? 5.191 27.047 6.34 1 64.5 1 MET B N 1
ATOM 1113 C CA . MET B 1 1 ? 6.094 26.641 5.266 1 64.5 1 MET B CA 1
ATOM 1114 C C . MET B 1 1 ? 7.449 26.219 5.828 1 64.5 1 MET B C 1
ATOM 1116 O O . MET B 1 1 ? 7.934 25.125 5.543 1 64.5 1 MET B O 1
ATOM 1120 N N . LEU B 1 2 ? 7.914 27.031 6.77 1 73.12 2 LEU B N 1
ATOM 1121 C CA . LEU B 1 2 ? 9.219 26.703 7.32 1 73.12 2 LEU B CA 1
ATOM 1122 C C . LEU B 1 2 ? 9.141 25.438 8.172 1 73.12 2 LEU B C 1
ATOM 1124 O O . LEU B 1 2 ? 10.039 24.578 8.109 1 73.12 2 LEU B O 1
ATOM 1128 N N . HIS B 1 3 ? 8.047 25.328 8.836 1 79.19 3 HIS B N 1
ATOM 1129 C CA . HIS B 1 3 ? 7.887 24.172 9.711 1 79.19 3 HIS B CA 1
ATOM 1130 C C . HIS B 1 3 ? 7.809 22.875 8.898 1 79.19 3 HIS B C 1
ATOM 1132 O O . HIS B 1 3 ? 8.398 21.859 9.281 1 79.19 3 HIS B O 1
ATOM 1138 N N . THR B 1 4 ? 7.191 22.953 7.832 1 81.62 4 THR B N 1
ATOM 1139 C CA . THR B 1 4 ? 7.066 21.766 6.992 1 81.62 4 THR B CA 1
ATOM 1140 C C . THR B 1 4 ? 8.406 21.406 6.371 1 81.62 4 THR B C 1
ATOM 1142 O O . THR B 1 4 ? 8.742 20.219 6.266 1 81.62 4 THR B O 1
ATOM 1145 N N . THR B 1 5 ? 9.148 22.438 6.027 1 86.12 5 THR B N 1
ATOM 1146 C CA . THR B 1 5 ? 10.469 22.203 5.453 1 86.12 5 THR B CA 1
ATOM 1147 C C . THR B 1 5 ? 11.383 21.516 6.461 1 86.12 5 THR B C 1
ATOM 1149 O O . THR B 1 5 ? 12.148 20.609 6.102 1 86.12 5 THR B O 1
ATOM 1152 N N . ILE B 1 6 ? 11.297 21.906 7.668 1 86.94 6 ILE B N 1
ATOM 1153 C CA . ILE B 1 6 ? 12.117 21.312 8.719 1 86.94 6 ILE B CA 1
ATOM 1154 C C . ILE B 1 6 ? 11.719 19.859 8.93 1 86.94 6 ILE B C 1
ATOM 1156 O O . ILE B 1 6 ? 12.578 18.984 9.07 1 86.94 6 ILE B O 1
ATOM 1160 N N . ILE B 1 7 ? 10.438 19.625 8.953 1 86.19 7 ILE B N 1
ATOM 1161 C CA . ILE B 1 7 ? 9.922 18.281 9.164 1 86.19 7 ILE B CA 1
ATOM 1162 C C . ILE B 1 7 ? 10.398 17.359 8.023 1 86.19 7 ILE B C 1
ATOM 1164 O O . ILE B 1 7 ? 10.883 16.266 8.273 1 86.19 7 ILE B O 1
ATOM 1168 N N . LEU B 1 8 ? 10.344 17.875 6.824 1 90.19 8 LEU B N 1
ATOM 1169 C CA . LEU B 1 8 ? 10.758 17.094 5.668 1 90.19 8 LEU B CA 1
ATOM 1170 C C . LEU B 1 8 ? 12.266 16.859 5.688 1 90.19 8 LEU B C 1
ATOM 1172 O O . LEU B 1 8 ? 12.734 15.789 5.273 1 90.19 8 LEU B O 1
ATOM 1176 N N . LEU B 1 9 ? 13.016 17.859 6.148 1 91.38 9 LEU B N 1
ATOM 1177 C CA . LEU B 1 9 ? 14.461 17.703 6.27 1 91.38 9 LEU B CA 1
ATOM 1178 C C . LEU B 1 9 ? 14.805 16.609 7.289 1 91.38 9 LEU B C 1
ATOM 1180 O O . LEU B 1 9 ? 15.695 15.797 7.051 1 91.38 9 LEU B O 1
ATOM 1184 N N . VAL B 1 10 ? 14.125 16.641 8.367 1 90.06 10 VAL B N 1
ATOM 1185 C CA . VAL B 1 10 ? 14.336 15.633 9.406 1 90.06 10 VAL B CA 1
ATOM 1186 C C . VAL B 1 10 ? 14.008 14.242 8.859 1 90.06 10 VAL B C 1
ATOM 1188 O O . VAL B 1 10 ? 14.758 13.289 9.07 1 90.06 10 VAL B O 1
ATOM 1191 N N . ILE B 1 11 ? 12.898 14.148 8.156 1 90.12 11 ILE B N 1
ATOM 1192 C CA . ILE B 1 11 ? 12.484 12.875 7.574 1 90.12 11 ILE B CA 1
ATOM 1193 C C . ILE B 1 11 ? 13.523 12.406 6.559 1 90.12 11 ILE B C 1
ATOM 1195 O O . ILE B 1 11 ? 13.875 11.227 6.527 1 90.12 11 ILE B O 1
ATOM 1199 N N . ALA B 1 12 ? 14.039 13.328 5.75 1 93.31 12 ALA B N 1
ATOM 1200 C CA . ALA B 1 12 ? 15.055 12.992 4.758 1 93.31 12 ALA B CA 1
ATOM 1201 C C . ALA B 1 12 ? 16.328 12.461 5.43 1 93.31 12 ALA B C 1
ATOM 1203 O O . ALA B 1 12 ? 16.891 11.469 4.988 1 93.31 12 ALA B O 1
ATOM 1204 N N . LEU B 1 13 ? 16.734 13.086 6.508 1 93.88 13 LEU B N 1
ATOM 1205 C CA . LEU B 1 13 ? 17.922 12.672 7.242 1 93.88 13 LEU B CA 1
ATOM 1206 C C . LEU B 1 13 ? 17.703 11.305 7.895 1 93.88 13 LEU B C 1
ATOM 1208 O O . LEU B 1 13 ? 18.578 10.445 7.836 1 93.88 13 LEU B O 1
ATOM 1212 N N . LEU B 1 14 ? 16.531 11.164 8.484 1 90.81 14 LEU B N 1
ATOM 1213 C CA . LEU B 1 14 ? 16.219 9.891 9.125 1 90.81 14 LEU B CA 1
ATOM 1214 C C . LEU B 1 14 ? 16.172 8.758 8.102 1 90.81 14 LEU B C 1
ATOM 1216 O O . LEU B 1 14 ? 16.594 7.633 8.398 1 90.81 14 LEU B O 1
ATOM 1220 N N . SER B 1 15 ? 15.633 9.062 6.934 1 90.62 15 SER B N 1
ATOM 1221 C CA . SER B 1 15 ? 15.555 8.062 5.879 1 90.62 15 SER B CA 1
ATOM 1222 C C . SER B 1 15 ? 16.938 7.648 5.398 1 90.62 15 SER B C 1
ATOM 1224 O O . SER B 1 15 ? 17.156 6.5 5.016 1 90.62 15 SER B O 1
ATOM 1226 N N . LEU B 1 16 ? 17.922 8.609 5.449 1 92.38 16 LEU B N 1
ATOM 1227 C CA . LEU B 1 16 ? 19.312 8.312 5.098 1 92.38 16 LEU B CA 1
ATOM 1228 C C . LEU B 1 16 ? 19.922 7.348 6.105 1 92.38 16 LEU B C 1
ATOM 1230 O O . LEU B 1 16 ? 20.625 6.406 5.723 1 92.38 16 LEU B O 1
ATOM 1234 N N . VAL B 1 17 ? 19.625 7.562 7.285 1 91.44 17 VAL B N 1
ATOM 1235 C CA . VAL B 1 17 ? 20.141 6.727 8.367 1 91.44 17 VAL B CA 1
ATOM 1236 C C . VAL B 1 17 ? 19.516 5.34 8.289 1 91.44 17 VAL B C 1
ATOM 1238 O O . VAL B 1 17 ? 20.188 4.328 8.516 1 91.44 17 VAL B O 1
ATOM 1241 N N . ALA B 1 18 ? 18.234 5.34 7.945 1 86.88 18 ALA B N 1
ATOM 1242 C CA . ALA B 1 18 ? 17.484 4.086 7.859 1 86.88 18 ALA B CA 1
ATOM 1243 C C . ALA B 1 18 ? 17.797 3.357 6.555 1 86.88 18 ALA B C 1
ATOM 1245 O O . ALA B 1 18 ? 17.328 2.244 6.332 1 86.88 18 ALA B O 1
ATOM 1246 N N . LYS B 1 19 ? 18.547 3.965 5.625 1 89.44 19 LYS B N 1
ATOM 1247 C CA . LYS B 1 19 ? 18.953 3.406 4.34 1 89.44 19 LYS B CA 1
ATOM 1248 C C . LYS B 1 19 ? 17.75 3.082 3.465 1 89.44 19 LYS B C 1
ATOM 1250 O O . LYS B 1 19 ? 17.734 2.068 2.764 1 89.44 19 LYS B O 1
ATOM 1255 N N . ASP B 1 20 ? 16.734 3.779 3.652 1 87.88 20 ASP B N 1
ATOM 1256 C CA . ASP B 1 20 ? 15.586 3.697 2.768 1 87.88 20 ASP B CA 1
ATOM 1257 C C . ASP B 1 20 ? 15.688 4.715 1.635 1 87.88 20 ASP B C 1
ATOM 1259 O O . ASP B 1 20 ? 15.195 5.84 1.758 1 87.88 20 ASP B O 1
ATOM 1263 N N . LEU B 1 21 ? 16.25 4.277 0.571 1 89.88 21 LEU B N 1
ATOM 1264 C CA . LEU B 1 21 ? 16.531 5.18 -0.54 1 89.88 21 LEU B CA 1
ATOM 1265 C C . LEU B 1 21 ? 15.234 5.691 -1.166 1 89.88 21 LEU B C 1
ATOM 1267 O O . LEU B 1 21 ? 15.172 6.828 -1.635 1 89.88 21 LEU B O 1
ATOM 1271 N N . VAL B 1 22 ? 14.242 4.871 -1.156 1 88.31 22 VAL B N 1
ATOM 1272 C CA . VAL B 1 22 ? 12.961 5.262 -1.734 1 88.31 22 VAL B CA 1
ATOM 1273 C C . VAL B 1 22 ? 12.383 6.438 -0.953 1 88.31 22 VAL B C 1
ATOM 1275 O O . VAL B 1 22 ? 11.938 7.426 -1.544 1 88.31 22 VAL B O 1
ATOM 1278 N N . LEU B 1 23 ? 12.484 6.359 0.356 1 90.81 23 LEU B N 1
ATOM 1279 C CA . LEU B 1 23 ? 11.977 7.426 1.212 1 90.81 23 LEU B CA 1
ATOM 1280 C C . LEU B 1 23 ? 12.852 8.672 1.111 1 90.81 23 LEU B C 1
ATOM 1282 O O . LEU B 1 23 ? 12.352 9.797 1.188 1 90.81 23 LEU B O 1
ATOM 1286 N N . VAL B 1 24 ? 14.109 8.453 0.958 1 93.12 24 VAL B N 1
ATOM 1287 C CA . VAL B 1 24 ? 15.031 9.578 0.793 1 93.12 24 VAL B CA 1
ATOM 1288 C C . VAL B 1 24 ? 14.656 10.375 -0.452 1 93.12 24 VAL B C 1
ATOM 1290 O O . VAL B 1 24 ? 14.469 11.594 -0.382 1 93.12 24 VAL B O 1
ATOM 1293 N N . TYR B 1 25 ? 14.492 9.711 -1.546 1 95.56 25 TYR B N 1
ATOM 1294 C CA . TYR B 1 25 ? 14.172 10.375 -2.805 1 95.56 25 TYR B CA 1
ATOM 1295 C C . TYR B 1 25 ? 12.82 11.07 -2.723 1 95.56 25 TYR B C 1
ATOM 1297 O O . TYR B 1 25 ? 12.664 12.188 -3.219 1 95.56 25 TYR B O 1
ATOM 1305 N N . ALA B 1 26 ? 11.867 10.406 -2.143 1 94.69 26 ALA B N 1
ATOM 1306 C CA . ALA B 1 26 ? 10.539 10.992 -2.004 1 94.69 26 ALA B CA 1
ATOM 1307 C C . ALA B 1 26 ? 10.586 12.266 -1.16 1 94.69 26 ALA B C 1
ATOM 1309 O O . ALA B 1 26 ? 9.992 13.281 -1.525 1 94.69 26 ALA B O 1
ATOM 1310 N N . SER B 1 27 ? 11.289 12.18 -0.03 1 94.25 27 SER B N 1
ATOM 1311 C CA . SER B 1 27 ? 11.359 13.32 0.873 1 94.25 27 SER B CA 1
ATOM 1312 C C . SER B 1 27 ? 12.133 14.477 0.247 1 94.25 27 SER B C 1
ATOM 1314 O O . SER B 1 27 ? 11.773 15.641 0.414 1 94.25 27 SER B O 1
ATOM 1316 N N . LEU B 1 28 ? 13.211 14.18 -0.522 1 95.88 28 LEU B N 1
ATOM 1317 C CA . LEU B 1 28 ? 14 15.219 -1.182 1 95.88 28 LEU B CA 1
ATOM 1318 C C . LEU B 1 28 ? 13.18 15.922 -2.26 1 95.88 28 LEU B C 1
ATOM 1320 O O . LEU B 1 28 ? 13.266 17.141 -2.418 1 95.88 28 LEU B O 1
ATOM 1324 N N . LEU B 1 29 ? 12.469 15.125 -2.99 1 96.38 29 LEU B N 1
ATOM 1325 C CA . LEU B 1 29 ? 11.602 15.703 -4.008 1 96.38 29 LEU B CA 1
ATOM 1326 C C . LEU B 1 29 ? 10.617 16.688 -3.389 1 96.38 29 LEU B C 1
ATOM 1328 O O . LEU B 1 29 ? 10.461 17.797 -3.883 1 96.38 29 LEU B O 1
ATOM 1332 N N . LEU B 1 30 ? 9.984 16.328 -2.309 1 94.81 30 LEU B N 1
ATOM 1333 C CA . LEU B 1 30 ? 8.977 17.188 -1.688 1 94.81 30 LEU B CA 1
ATOM 1334 C C . LEU B 1 30 ? 9.633 18.359 -0.971 1 94.81 30 LEU B C 1
ATOM 1336 O O . LEU B 1 30 ? 9.047 19.438 -0.892 1 94.81 30 LEU B O 1
ATOM 1340 N N . LEU B 1 31 ? 10.836 18.047 -0.424 1 93.75 31 LEU B N 1
ATOM 1341 C CA . LEU B 1 31 ? 11.602 19.141 0.152 1 93.75 31 LEU B CA 1
ATOM 1342 C C . LEU B 1 31 ? 11.867 20.219 -0.889 1 93.75 31 LEU B C 1
ATOM 1344 O O . LEU B 1 31 ? 11.703 21.406 -0.607 1 93.75 31 LEU B O 1
ATOM 1348 N N . GLY B 1 32 ? 12.25 19.812 -2.09 1 95.12 32 GLY B N 1
ATOM 1349 C CA . GLY B 1 32 ? 12.43 20.75 -3.184 1 95.12 32 GLY B CA 1
ATOM 1350 C C . GLY B 1 32 ? 11.164 21.516 -3.537 1 95.12 32 GLY B C 1
ATOM 1351 O O . GLY B 1 32 ? 11.188 22.734 -3.709 1 95.12 32 GLY B O 1
ATOM 1352 N N . LEU B 1 33 ? 10.094 20.859 -3.564 1 94.94 33 LEU B N 1
ATOM 1353 C CA . LEU B 1 33 ? 8.82 21.484 -3.904 1 94.94 33 LEU B CA 1
ATOM 1354 C C . LEU B 1 33 ? 8.344 22.406 -2.787 1 94.94 33 LEU B C 1
ATOM 1356 O O . LEU B 1 33 ? 7.727 23.438 -3.049 1 94.94 33 LEU B O 1
ATOM 1360 N N . SER B 1 34 ? 8.594 21.859 -1.59 1 91.12 34 SER B N 1
ATOM 1361 C CA . SER B 1 34 ? 8.227 22.672 -0.442 1 91.12 34 SER B CA 1
ATOM 1362 C C . SER B 1 34 ? 9 23.984 -0.42 1 91.12 34 SER B C 1
ATOM 1364 O O . SER B 1 34 ? 8.453 25.047 -0.103 1 91.12 34 SER B O 1
ATOM 1366 N N . LEU B 1 35 ? 10.289 24.016 -0.717 1 91.81 35 LEU B N 1
ATOM 1367 C CA . LEU B 1 35 ? 11.141 25.203 -0.748 1 91.81 35 LEU B CA 1
ATOM 1368 C C . LEU B 1 35 ? 10.703 26.172 -1.845 1 91.81 35 LEU B C 1
ATOM 1370 O O . LEU B 1 35 ? 10.836 27.391 -1.703 1 91.81 35 LEU B O 1
ATOM 1374 N N . LEU B 1 36 ? 10.148 25.625 -2.869 1 92.88 36 LEU B N 1
ATOM 1375 C CA . LEU B 1 36 ? 9.68 26.438 -3.992 1 92.88 36 LEU B CA 1
ATOM 1376 C C . LEU B 1 36 ? 8.242 26.891 -3.777 1 92.88 36 LEU B C 1
ATOM 1378 O O . LEU B 1 36 ? 7.668 27.562 -4.633 1 92.88 36 LEU B O 1
ATOM 1382 N N . LYS B 1 37 ? 7.645 26.562 -2.646 1 90.69 37 LYS B N 1
ATOM 1383 C CA . LYS B 1 37 ? 6.258 26.891 -2.318 1 90.69 37 LYS B CA 1
ATOM 1384 C C . LYS B 1 37 ? 5.312 26.422 -3.424 1 90.69 37 LYS B C 1
ATOM 1386 O O . LYS B 1 37 ? 4.391 27.156 -3.801 1 90.69 37 LYS B O 1
ATOM 1391 N N . ALA B 1 38 ? 5.605 25.266 -4.012 1 93.44 38 ALA B N 1
ATOM 1392 C CA . ALA B 1 38 ? 4.84 24.719 -5.133 1 93.44 38 ALA B CA 1
ATOM 1393 C C . ALA B 1 38 ? 3.668 23.875 -4.641 1 93.44 38 ALA B C 1
ATOM 1395 O O . ALA B 1 38 ? 3.498 22.734 -5.066 1 93.44 38 ALA B O 1
ATOM 1396 N N . VAL B 1 39 ? 2.764 24.422 -3.908 1 90.69 39 VAL B N 1
ATOM 1397 C CA . VAL B 1 39 ? 1.635 23.734 -3.297 1 90.69 39 VAL B CA 1
ATOM 1398 C C . VAL B 1 39 ? 0.684 23.234 -4.383 1 90.69 39 VAL B C 1
ATOM 1400 O O . VAL B 1 39 ? 0.214 22.094 -4.332 1 90.69 39 VAL B O 1
ATOM 1403 N N . PRO B 1 40 ? 0.477 24.047 -5.445 1 93.25 40 PRO B N 1
ATOM 1404 C CA . PRO B 1 40 ? -0.434 23.578 -6.492 1 93.25 40 PRO B CA 1
ATOM 1405 C C . PRO B 1 40 ? 0.077 22.328 -7.195 1 93.25 40 PRO B C 1
ATOM 1407 O O . PRO B 1 40 ? -0.719 21.484 -7.609 1 93.25 40 PRO B O 1
ATOM 1410 N N . VAL B 1 41 ? 1.372 22.25 -7.383 1 93.31 41 VAL B N 1
ATOM 1411 C CA . VAL B 1 41 ? 1.972 21.062 -8.008 1 93.31 41 VAL B CA 1
ATOM 1412 C C . VAL B 1 41 ? 1.771 19.844 -7.105 1 93.31 41 VAL B C 1
ATOM 1414 O O . VAL B 1 41 ? 1.428 18.766 -7.586 1 93.31 41 VAL B O 1
ATOM 1417 N N . MET B 1 42 ? 1.88 20.031 -5.82 1 93.88 42 MET B N 1
ATOM 1418 C CA . MET B 1 42 ? 1.702 18.953 -4.859 1 93.88 42 MET B CA 1
ATOM 1419 C C . MET B 1 42 ? 0.259 18.453 -4.855 1 93.88 42 MET B C 1
ATOM 1421 O O . MET B 1 42 ? 0.009 17.25 -4.793 1 93.88 42 MET B O 1
ATOM 1425 N N . ASP B 1 43 ? -0.621 19.266 -4.949 1 91.31 43 ASP B N 1
ATOM 1426 C CA . ASP B 1 43 ? -2.035 18.906 -4.992 1 91.31 43 ASP B CA 1
ATOM 1427 C C . ASP B 1 43 ? -2.363 18.125 -6.262 1 91.31 43 ASP B C 1
ATOM 1429 O O . ASP B 1 43 ? -3.137 17.172 -6.223 1 91.31 43 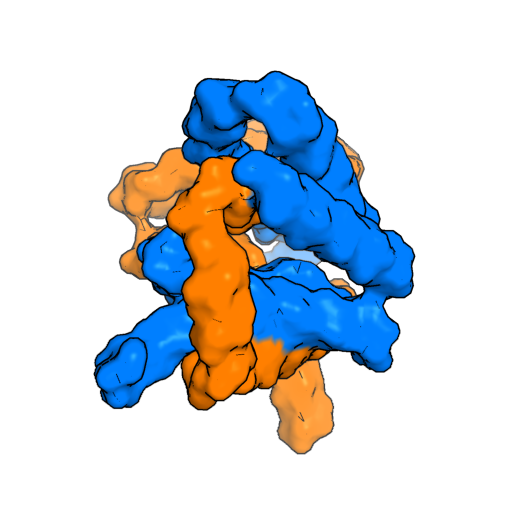ASP B O 1
ATOM 1433 N N . ALA B 1 44 ? -1.745 18.562 -7.332 1 92.81 44 ALA B N 1
ATOM 1434 C CA . ALA B 1 44 ? -2.035 17.953 -8.633 1 92.81 44 ALA B CA 1
ATOM 1435 C C . ALA B 1 44 ? -1.465 16.547 -8.719 1 92.81 44 ALA B C 1
ATOM 1437 O O . ALA B 1 44 ? -2.043 15.672 -9.375 1 92.81 44 ALA B O 1
ATOM 1438 N N . ILE B 1 45 ? -0.42 16.312 -7.977 1 94.44 45 ILE B N 1
ATOM 1439 C CA . ILE B 1 45 ? 0.261 15.031 -8.18 1 94.44 45 ILE B CA 1
ATOM 1440 C C . ILE B 1 45 ? -0.17 14.039 -7.105 1 94.44 45 ILE B C 1
ATOM 1442 O O . ILE B 1 45 ? 0.081 12.836 -7.227 1 94.44 45 ILE B O 1
ATOM 1446 N N . GLN B 1 46 ? -0.832 14.461 -6.07 1 90.19 46 GLN B N 1
ATOM 1447 C CA . GLN B 1 46 ? -1.146 13.602 -4.93 1 90.19 46 GLN B CA 1
ATOM 1448 C C . GLN B 1 46 ? -1.981 12.398 -5.359 1 90.19 46 GLN B C 1
ATOM 1450 O O . GLN B 1 46 ? -1.591 11.25 -5.133 1 90.19 46 GLN B O 1
ATOM 1455 N N . LYS B 1 47 ? -3.072 12.594 -6.047 1 87.81 47 LYS B N 1
ATOM 1456 C CA . LYS B 1 47 ? -3.975 11.516 -6.434 1 87.81 47 LYS B CA 1
ATOM 1457 C C . LYS B 1 47 ? -3.324 10.602 -7.469 1 87.81 47 LYS B C 1
ATOM 1459 O O . LYS B 1 47 ? -3.324 9.375 -7.309 1 87.81 47 LYS B O 1
ATOM 1464 N N . PRO B 1 48 ? -2.676 11.156 -8.477 1 92 48 PRO B N 1
ATOM 1465 C CA . PRO B 1 48 ? -2.033 10.305 -9.477 1 92 48 PRO B CA 1
ATOM 1466 C C . PRO B 1 48 ? -0.917 9.445 -8.891 1 92 48 PRO B C 1
ATOM 1468 O O . PRO B 1 48 ? -0.696 8.32 -9.344 1 92 48 PRO B O 1
ATOM 1471 N N . MET B 1 49 ? -0.244 10.031 -7.934 1 90.75 49 MET B N 1
ATOM 1472 C CA . MET B 1 49 ? 0.856 9.289 -7.332 1 90.75 49 MET B CA 1
ATOM 1473 C C . MET B 1 49 ? 0.344 8.031 -6.629 1 90.75 49 MET B C 1
ATOM 1475 O O . MET B 1 49 ? 1.011 6.996 -6.637 1 90.75 49 MET B O 1
ATOM 1479 N N . PHE B 1 50 ? -0.835 8.141 -6.035 1 85.44 50 PHE B N 1
ATOM 1480 C CA . PHE B 1 50 ? -1.423 6.984 -5.371 1 85.44 50 PHE B CA 1
ATOM 1481 C C . PHE B 1 50 ? -1.806 5.91 -6.383 1 85.44 50 PHE B C 1
ATOM 1483 O O . PHE B 1 50 ? -1.463 4.738 -6.211 1 85.44 50 PHE B O 1
ATOM 1490 N N . HIS B 1 51 ? -2.457 6.32 -7.516 1 88 51 HIS B N 1
ATOM 1491 C CA . HIS B 1 51 ? -2.914 5.367 -8.523 1 88 51 HIS B CA 1
ATOM 1492 C C . HIS B 1 51 ? -1.735 4.723 -9.242 1 88 51 HIS B C 1
ATOM 1494 O O . HIS B 1 51 ? -1.738 3.516 -9.492 1 88 51 HIS B O 1
ATOM 1500 N N . VAL B 1 52 ? -0.73 5.5 -9.5 1 91.69 52 VAL B N 1
ATOM 1501 C CA . VAL B 1 52 ? 0.458 4.992 -10.18 1 91.69 52 VAL B CA 1
ATOM 1502 C C . VAL B 1 52 ? 1.207 4.031 -9.266 1 91.69 52 VAL B C 1
ATOM 1504 O O . VAL B 1 52 ? 1.693 2.988 -9.711 1 91.69 52 VAL B O 1
ATOM 1507 N N . GLY B 1 53 ? 1.33 4.43 -7.988 1 90.06 53 GLY B N 1
ATOM 1508 C CA . GLY B 1 53 ? 1.978 3.559 -7.02 1 90.06 53 GLY B CA 1
ATOM 1509 C C . GLY B 1 53 ? 1.306 2.205 -6.887 1 90.06 53 GLY B C 1
ATOM 1510 O O . GLY B 1 53 ? 1.969 1.168 -6.949 1 90.06 53 GLY B O 1
ATOM 1511 N N . LEU B 1 54 ? 0.051 2.227 -6.777 1 84.44 54 LEU B N 1
ATOM 1512 C CA . LEU B 1 54 ? -0.716 0.993 -6.648 1 84.44 54 LEU B CA 1
ATOM 1513 C C . LEU B 1 54 ? -0.606 0.151 -7.914 1 84.44 54 LEU B C 1
ATOM 1515 O O . LEU B 1 54 ? -0.506 -1.075 -7.844 1 84.44 54 LEU B O 1
ATOM 1519 N N . PHE B 1 55 ? -0.686 0.8 -8.992 1 89.94 55 PHE B N 1
ATOM 1520 C CA . PHE B 1 55 ? -0.554 0.114 -10.273 1 89.94 55 PHE B CA 1
ATOM 1521 C C . PHE B 1 55 ? 0.774 -0.628 -10.359 1 89.94 55 PHE B C 1
ATOM 1523 O O . PHE B 1 55 ? 0.808 -1.815 -10.688 1 89.94 55 PHE B O 1
ATOM 1530 N N . CYS B 1 56 ? 1.849 0.071 -10.109 1 91.38 56 CYS B N 1
ATOM 1531 C CA . CYS B 1 56 ? 3.178 -0.524 -10.195 1 91.38 56 CYS B CA 1
ATOM 1532 C C . CYS B 1 56 ? 3.314 -1.686 -9.219 1 91.38 56 CYS B C 1
ATOM 1534 O O . CYS B 1 56 ? 3.906 -2.715 -9.547 1 91.38 56 CYS B O 1
ATOM 1536 N N . LEU B 1 57 ? 2.746 -1.588 -8.062 1 81.94 57 LEU B N 1
ATOM 1537 C CA . LEU B 1 57 ? 2.82 -2.658 -7.074 1 81.94 57 LEU B CA 1
ATOM 1538 C C . LEU B 1 57 ? 1.992 -3.861 -7.508 1 81.94 57 LEU B C 1
ATOM 1540 O O . LEU B 1 57 ? 2.375 -5.008 -7.258 1 81.94 57 LEU B O 1
ATOM 1544 N N . MET B 1 58 ? 0.874 -3.59 -8.203 1 84.19 58 MET B N 1
ATOM 1545 C CA . MET B 1 58 ? 0.038 -4.684 -8.695 1 84.19 58 MET B CA 1
ATOM 1546 C C . MET B 1 58 ? 0.746 -5.457 -9.797 1 84.19 58 MET B C 1
ATOM 1548 O O . MET B 1 58 ? 0.687 -6.688 -9.836 1 84.19 58 MET B O 1
ATOM 1552 N N . VAL B 1 59 ? 1.345 -4.668 -10.656 1 88.88 59 VAL B N 1
ATOM 1553 C CA . VAL B 1 59 ? 2.117 -5.309 -11.711 1 88.88 59 VAL B CA 1
ATOM 1554 C C . VAL B 1 59 ? 3.209 -6.184 -11.102 1 88.88 59 VAL B C 1
ATOM 1556 O O . VAL B 1 59 ? 3.379 -7.34 -11.492 1 88.88 59 VAL B O 1
ATOM 1559 N N . PHE B 1 60 ? 3.92 -5.684 -10.109 1 84.44 60 PHE B N 1
ATOM 1560 C CA . PHE B 1 60 ? 4.969 -6.414 -9.406 1 84.44 60 PHE B CA 1
ATOM 1561 C C . PHE B 1 60 ? 4.43 -7.715 -8.828 1 84.44 60 PHE B C 1
ATOM 1563 O O . PHE B 1 60 ? 5.043 -8.773 -8.977 1 84.44 60 PHE B O 1
ATOM 1570 N N . LEU B 1 61 ? 3.338 -7.648 -8.273 1 78.12 61 LEU B N 1
ATOM 1571 C CA . LEU B 1 61 ? 2.764 -8.789 -7.562 1 78.12 61 LEU B CA 1
ATOM 1572 C C . LEU B 1 61 ? 2.252 -9.836 -8.539 1 78.12 61 LEU B C 1
ATOM 1574 O O . LEU B 1 61 ? 2.252 -11.031 -8.234 1 78.12 61 LEU B O 1
ATOM 1578 N N . LEU B 1 62 ? 1.834 -9.43 -9.734 1 83.75 62 LEU B N 1
ATOM 1579 C CA . LEU B 1 62 ? 1.215 -10.336 -10.688 1 83.75 62 LEU B CA 1
ATOM 1580 C C . LEU B 1 62 ? 2.266 -10.969 -11.594 1 83.75 62 LEU B C 1
ATOM 1582 O O . LEU B 1 62 ? 1.994 -11.969 -12.266 1 83.75 62 LEU B O 1
ATOM 1586 N N . ILE B 1 63 ? 3.438 -10.422 -11.648 1 87 63 ILE B N 1
ATOM 1587 C CA . ILE B 1 63 ? 4.492 -10.875 -12.547 1 87 63 ILE B CA 1
ATOM 1588 C C . ILE B 1 63 ? 4.812 -12.344 -12.266 1 87 63 ILE B C 1
ATOM 1590 O O . ILE B 1 63 ? 4.918 -13.148 -13.188 1 87 63 ILE B O 1
ATOM 1594 N N . PRO B 1 64 ? 4.949 -12.766 -11.055 1 78.19 64 PRO B N 1
ATOM 1595 C CA . PRO B 1 64 ? 5.219 -14.18 -10.797 1 78.19 64 PRO B CA 1
ATOM 1596 C C . PRO B 1 64 ? 4.117 -15.094 -11.328 1 78.19 64 PRO B C 1
ATOM 1598 O O . PRO B 1 64 ? 4.391 -16.234 -11.742 1 78.19 64 PRO B O 1
ATOM 1601 N N . ILE B 1 65 ? 2.973 -14.648 -11.281 1 77.81 65 ILE B N 1
ATOM 1602 C CA . ILE B 1 65 ? 1.851 -15.406 -11.828 1 77.81 65 ILE B CA 1
ATOM 1603 C C . ILE B 1 65 ? 1.934 -15.438 -13.352 1 77.81 65 ILE B C 1
ATOM 1605 O O . ILE B 1 65 ? 1.761 -16.484 -13.969 1 77.81 65 ILE B O 1
ATOM 1609 N N . ALA B 1 66 ? 2.193 -14.32 -13.922 1 84.25 66 ALA B N 1
ATOM 1610 C CA . ALA B 1 66 ? 2.256 -14.18 -15.375 1 84.25 66 ALA B CA 1
ATOM 1611 C C . ALA B 1 66 ? 3.391 -15.016 -15.961 1 84.25 66 ALA B C 1
ATOM 1613 O O . ALA B 1 66 ? 3.299 -15.492 -17.094 1 84.25 66 ALA B O 1
ATOM 1614 N N . LYS B 1 67 ? 4.398 -15.234 -15.148 1 84.31 67 LYS B N 1
ATOM 1615 C CA . LYS B 1 67 ? 5.57 -15.969 -15.609 1 84.31 67 LYS B CA 1
ATOM 1616 C C . LYS B 1 67 ? 5.355 -17.469 -15.5 1 84.31 67 LYS B C 1
ATOM 1618 O O . LYS B 1 67 ? 6.137 -18.266 -16.031 1 84.31 67 LYS B O 1
ATOM 1623 N N . GLY B 1 68 ? 4.219 -17.859 -14.992 1 74.44 68 GLY B N 1
ATOM 1624 C CA . GLY B 1 68 ? 3.926 -19.281 -14.867 1 74.44 68 GLY B CA 1
ATOM 1625 C C . GLY B 1 68 ? 4.777 -19.969 -13.82 1 74.44 68 GLY B C 1
ATOM 1626 O O . GLY B 1 68 ? 5.18 -21.109 -14 1 74.44 68 GLY B O 1
ATOM 1627 N N . LYS B 1 69 ? 5.168 -19.219 -12.953 1 69 69 LYS B N 1
ATOM 1628 C CA . LYS B 1 69 ? 6.004 -19.828 -11.922 1 69 69 LYS B CA 1
ATOM 1629 C C . LYS B 1 69 ? 5.238 -20.906 -11.148 1 69 69 LYS B C 1
ATOM 1631 O O . LYS B 1 69 ? 5.836 -21.828 -10.609 1 69 69 LYS B O 1
ATOM 1636 N N . TYR B 1 70 ? 3.898 -20.797 -11.242 1 64.62 70 TYR B N 1
ATOM 1637 C CA . TYR B 1 70 ? 3.131 -21.703 -10.406 1 64.62 70 TYR B CA 1
ATOM 1638 C C . TYR B 1 70 ? 2.318 -22.672 -11.258 1 64.62 70 TYR B C 1
ATOM 1640 O O . TYR B 1 70 ? 1.834 -22.312 -12.336 1 64.62 70 TYR B O 1
ATOM 1648 N N . ASP B 1 71 ? 2.436 -23.891 -10.992 1 63.19 71 ASP B N 1
ATOM 1649 C CA . ASP B 1 71 ? 1.645 -24.953 -11.625 1 63.19 71 ASP B CA 1
ATOM 1650 C C . ASP B 1 71 ? 0.173 -24.844 -11.227 1 63.19 71 ASP B C 1
ATOM 1652 O O . ASP B 1 71 ? -0.191 -25.109 -10.078 1 63.19 71 ASP B O 1
ATOM 1656 N N . PHE B 1 72 ? -0.609 -24.406 -12.164 1 62.25 72 PHE B N 1
ATOM 1657 C CA . PHE B 1 72 ? -2.012 -24.125 -11.883 1 62.25 72 PHE B CA 1
ATOM 1658 C C . PHE B 1 72 ? -2.746 -25.391 -11.445 1 62.25 72 PHE B C 1
ATOM 1660 O O . PHE B 1 72 ? -3.709 -25.312 -10.68 1 62.25 72 PHE B O 1
ATOM 1667 N N . ILE B 1 73 ? -2.322 -26.469 -12.047 1 62.84 73 ILE B N 1
ATOM 1668 C CA . ILE B 1 73 ? -2.967 -27.703 -11.625 1 62.84 73 ILE B CA 1
ATOM 1669 C C . ILE B 1 73 ? -2.686 -27.953 -10.141 1 62.84 73 ILE B C 1
ATOM 1671 O O . ILE B 1 73 ? -3.604 -28.25 -9.375 1 62.84 73 ILE B O 1
ATOM 1675 N N . SER B 1 74 ? -1.509 -27.75 -9.812 1 63.75 74 SER B N 1
ATOM 1676 C CA . SER B 1 74 ? -1.136 -27.906 -8.414 1 63.75 74 SER B CA 1
ATOM 1677 C C . SER B 1 74 ? -1.728 -26.797 -7.547 1 63.75 74 SER B C 1
ATOM 1679 O O . SER B 1 74 ? -2.166 -27.062 -6.422 1 63.75 74 SER B O 1
ATOM 1681 N N . LEU B 1 75 ? -1.822 -25.656 -8.18 1 64.88 75 LEU B N 1
ATOM 1682 C CA . LEU B 1 75 ? -2.393 -24.5 -7.473 1 64.88 75 LEU B CA 1
ATOM 1683 C C . LEU B 1 75 ? -3.885 -24.703 -7.23 1 64.88 75 LEU B C 1
ATOM 1685 O O . LEU B 1 75 ? -4.391 -24.391 -6.152 1 64.88 75 LEU B O 1
ATOM 1689 N N . GLY B 1 76 ? -4.48 -25.203 -8.242 1 66.31 76 GLY B N 1
ATOM 1690 C CA . GLY B 1 76 ? -5.902 -25.469 -8.109 1 66.31 76 GLY B CA 1
ATOM 1691 C C . GLY B 1 76 ? -6.227 -26.438 -6.984 1 66.31 76 GLY B C 1
ATOM 1692 O O . GLY B 1 76 ? -7.172 -26.219 -6.227 1 66.31 76 GLY B O 1
ATOM 1693 N N . LYS B 1 77 ? -5.391 -27.422 -6.824 1 70.94 77 LYS B N 1
ATOM 1694 C CA . LYS B 1 77 ? -5.574 -28.406 -5.762 1 70.94 77 LYS B CA 1
ATOM 1695 C C . LYS B 1 77 ? -5.297 -27.781 -4.391 1 70.94 77 LYS B C 1
ATOM 1697 O O . LYS B 1 77 ? -5.973 -28.109 -3.412 1 70.94 77 LYS B O 1
ATOM 1702 N N . GLU B 1 78 ? -4.504 -26.797 -4.453 1 66.94 78 GLU B N 1
ATOM 1703 C CA . GLU B 1 78 ? -4.105 -26.156 -3.203 1 66.94 78 GLU B CA 1
ATOM 1704 C C . GLU B 1 78 ? -5.102 -25.062 -2.801 1 66.94 78 GLU B C 1
ATOM 1706 O O . GLU B 1 78 ? -5.184 -24.703 -1.627 1 66.94 78 GLU B O 1
ATOM 1711 N N . MET B 1 79 ? -5.887 -24.812 -3.77 1 73.31 79 MET B N 1
ATOM 1712 C CA . MET B 1 79 ? -6.867 -23.766 -3.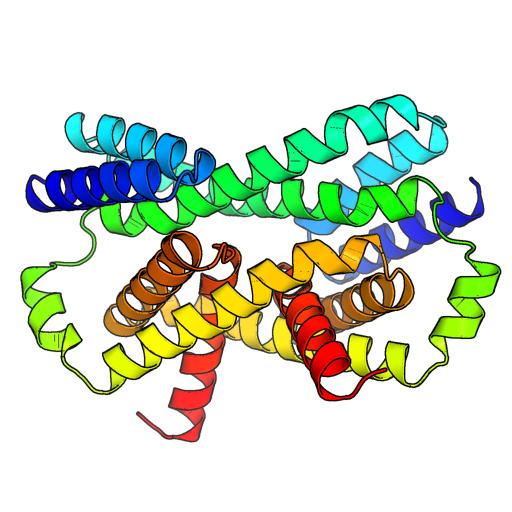51 1 73.31 79 MET B CA 1
ATOM 1713 C C . MET B 1 79 ? -8 -24.281 -2.637 1 73.31 79 MET B C 1
ATOM 1715 O O . MET B 1 79 ? -8.742 -23.5 -2.041 1 73.31 79 MET B O 1
ATOM 1719 N N . VAL B 1 80 ? -7.91 -25.469 -2.641 1 74.5 80 VAL B N 1
ATOM 1720 C CA . VAL B 1 80 ? -8.922 -26.062 -1.768 1 74.5 80 VAL B CA 1
ATOM 1721 C C . VAL B 1 80 ? -8.297 -26.406 -0.418 1 74.5 80 VAL B C 1
ATOM 1723 O O . VAL B 1 80 ? -8.734 -27.359 0.25 1 74.5 80 VAL B O 1
ATOM 1726 N N . SER B 1 81 ? -7.426 -25.719 0.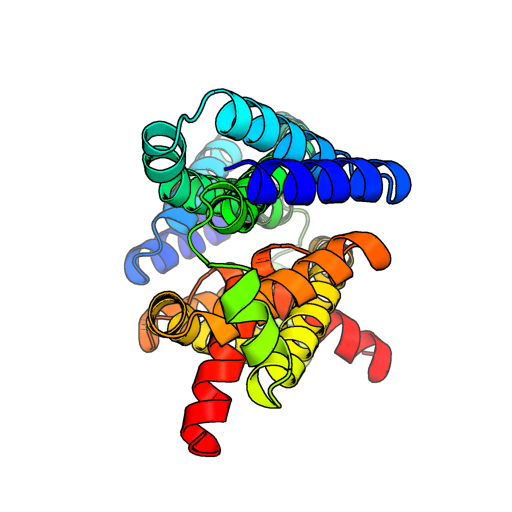048 1 79.06 81 SER B N 1
ATOM 1727 C CA . SER B 1 81 ? -6.758 -25.953 1.325 1 79.06 81 SER B CA 1
ATOM 1728 C C . SER B 1 81 ? -7.148 -24.891 2.354 1 79.06 81 SER B C 1
ATOM 1730 O O . SER B 1 81 ? -7.723 -23.859 2.002 1 79.06 81 SER B O 1
ATOM 1732 N N . TRP B 1 82 ? -7.043 -25.25 3.613 1 81.56 82 TRP B N 1
ATOM 1733 C CA . TRP B 1 82 ? -7.289 -24.328 4.715 1 81.56 82 TRP B CA 1
ATOM 1734 C C . TRP B 1 82 ? -6.465 -23.047 4.551 1 81.56 82 TRP B C 1
ATOM 1736 O O . TRP B 1 82 ? -6.91 -21.969 4.922 1 81.56 82 TRP B O 1
ATOM 1746 N N . LYS B 1 83 ? -5.359 -23.219 3.938 1 80.56 83 LYS B N 1
ATOM 1747 C CA . LYS B 1 83 ? -4.48 -22.078 3.709 1 80.56 83 LYS B CA 1
ATOM 1748 C C . LYS B 1 83 ? -5.109 -21.094 2.727 1 80.56 83 LYS B C 1
ATOM 1750 O O . LYS B 1 83 ? -5.059 -19.875 2.938 1 80.56 83 LYS B O 1
ATOM 1755 N N . ALA B 1 84 ? -5.68 -21.625 1.74 1 83.19 84 ALA B N 1
ATOM 1756 C CA . ALA B 1 84 ? -6.332 -20.797 0.738 1 83.19 84 ALA B CA 1
ATOM 1757 C C . ALA B 1 84 ? -7.547 -20.078 1.326 1 83.19 84 ALA B C 1
ATOM 1759 O O . ALA B 1 84 ? -7.793 -18.906 1.03 1 83.19 84 ALA B O 1
ATOM 1760 N N . THR B 1 85 ? -8.289 -20.766 2.127 1 88.44 85 THR B N 1
ATOM 1761 C CA . THR B 1 85 ? -9.492 -20.203 2.729 1 88.44 85 THR B CA 1
ATOM 1762 C C . THR B 1 85 ? -9.148 -19.047 3.652 1 88.44 85 THR B C 1
ATOM 1764 O O . THR B 1 85 ? -9.805 -18 3.623 1 88.44 85 THR B O 1
ATOM 1767 N N . ILE B 1 86 ? -8.172 -19.203 4.387 1 89.19 86 ILE B N 1
ATOM 1768 C CA . ILE B 1 86 ? -7.742 -18.172 5.312 1 89.19 86 ILE B CA 1
ATOM 1769 C C . ILE B 1 86 ? -7.227 -16.953 4.527 1 89.19 86 ILE B C 1
ATOM 1771 O O . ILE B 1 86 ? -7.465 -15.812 4.91 1 89.19 86 ILE B O 1
ATOM 1775 N N . ALA B 1 87 ? -6.516 -17.312 3.479 1 88.44 87 ALA B N 1
ATOM 1776 C CA . ALA B 1 87 ? -5.992 -16.234 2.635 1 88.44 87 ALA B CA 1
ATOM 1777 C C . ALA B 1 87 ? -7.125 -15.43 2.004 1 88.44 87 ALA B C 1
ATOM 1779 O O . ALA B 1 87 ? -7.062 -14.203 1.956 1 88.44 87 ALA B O 1
ATOM 1780 N N . ILE B 1 88 ? -8.109 -16.094 1.58 1 89 88 ILE B N 1
ATOM 1781 C CA . ILE B 1 88 ? -9.258 -15.445 0.967 1 89 88 ILE B CA 1
ATOM 1782 C C . ILE B 1 88 ? -9.969 -14.562 2 1 89 88 ILE B C 1
ATOM 1784 O O . ILE B 1 88 ? -10.289 -13.406 1.727 1 89 88 ILE B O 1
ATOM 1788 N N . LEU B 1 89 ? -10.172 -15.094 3.137 1 92.06 89 LEU B N 1
ATOM 1789 C CA . LEU B 1 89 ? -10.836 -14.359 4.211 1 92.06 89 LEU B CA 1
ATOM 1790 C C . LEU B 1 89 ? -10.023 -13.141 4.625 1 92.06 89 LEU B C 1
ATOM 1792 O O . LEU B 1 89 ? -10.586 -12.062 4.832 1 92.06 89 LEU B O 1
ATOM 1796 N N . ALA B 1 90 ? -8.773 -13.344 4.746 1 90.31 90 ALA B N 1
ATOM 1797 C CA . ALA B 1 90 ? -7.895 -12.242 5.117 1 90.31 90 ALA B CA 1
ATOM 1798 C C . ALA B 1 90 ? -7.918 -11.141 4.055 1 90.31 90 ALA B C 1
ATOM 1800 O O . ALA B 1 90 ? -7.988 -9.953 4.387 1 90.31 90 ALA B O 1
ATOM 1801 N N . GLY B 1 91 ? -7.844 -11.594 2.807 1 89.81 91 GLY B N 1
ATOM 1802 C CA . GLY B 1 91 ? -7.934 -10.633 1.721 1 89.81 91 GLY B CA 1
ATOM 1803 C C . GLY B 1 91 ? -9.227 -9.836 1.734 1 89.81 91 GLY B C 1
ATOM 1804 O O . GLY B 1 91 ? -9.211 -8.617 1.589 1 89.81 91 GLY B O 1
ATOM 1805 N N . PHE B 1 92 ? -10.25 -10.523 1.97 1 91.38 92 PHE B N 1
ATOM 1806 C CA . PHE B 1 92 ? -11.562 -9.898 1.983 1 91.38 92 PHE B CA 1
ATOM 1807 C C . PHE B 1 92 ? -11.68 -8.898 3.133 1 91.38 92 PHE B C 1
ATOM 1809 O O . PHE B 1 92 ? -12.062 -7.75 2.93 1 91.38 92 PHE B O 1
ATOM 1816 N N . ILE B 1 93 ? -11.328 -9.258 4.301 1 92 93 ILE B N 1
ATOM 1817 C CA . ILE B 1 93 ? -11.484 -8.445 5.504 1 92 93 ILE B CA 1
ATOM 1818 C C . ILE B 1 93 ? -10.594 -7.207 5.414 1 92 93 ILE B C 1
ATOM 1820 O O . ILE B 1 93 ? -11.055 -6.09 5.652 1 92 93 ILE B O 1
ATOM 1824 N N . ILE B 1 94 ? -9.367 -7.387 5.043 1 90.06 94 ILE B N 1
ATOM 1825 C CA . ILE B 1 94 ? -8.406 -6.289 4.992 1 9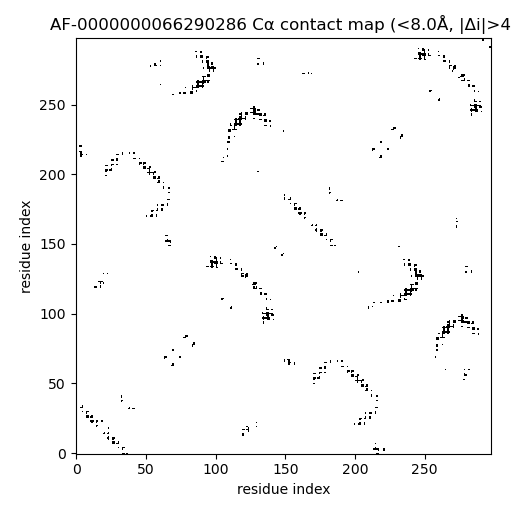0.06 94 ILE B CA 1
ATOM 1826 C C . ILE B 1 94 ? -8.82 -5.293 3.91 1 90.06 94 ILE B C 1
ATOM 1828 O O . ILE B 1 94 ? -8.734 -4.078 4.109 1 90.06 94 ILE B O 1
ATOM 1832 N N . SER B 1 95 ? -9.258 -5.844 2.777 1 86.44 95 SER B N 1
ATOM 1833 C CA . SER B 1 95 ? -9.703 -4.98 1.691 1 86.44 95 SER B CA 1
ATOM 1834 C C . SER B 1 95 ? -10.977 -4.227 2.072 1 86.44 95 SER B C 1
ATOM 1836 O O . SER B 1 95 ? -11.141 -3.055 1.722 1 86.44 95 SER B O 1
ATOM 1838 N N . TYR B 1 96 ? -11.836 -4.887 2.752 1 88.44 96 TYR B N 1
ATOM 1839 C CA . TYR B 1 96 ? -13.055 -4.254 3.246 1 88.44 96 TYR B CA 1
ATOM 1840 C C . TYR B 1 96 ? -12.719 -3.104 4.188 1 88.44 96 TYR B C 1
ATOM 1842 O O . TYR B 1 96 ? -13.266 -2.006 4.055 1 88.44 96 TYR B O 1
ATOM 1850 N N . VAL B 1 97 ? -11.844 -3.295 5.062 1 88.06 97 VAL B N 1
ATOM 1851 C CA . VAL B 1 97 ? -11.406 -2.291 6.027 1 88.06 97 VAL B CA 1
ATOM 1852 C C . VAL B 1 97 ? -10.789 -1.104 5.293 1 88.06 97 VAL B C 1
ATOM 1854 O O . VAL B 1 97 ? -11.031 0.051 5.652 1 88.06 97 VAL B O 1
ATOM 1857 N N . GLY B 1 98 ? -9.977 -1.387 4.316 1 85.56 98 GLY B N 1
ATOM 1858 C CA . GLY B 1 98 ? -9.359 -0.333 3.525 1 85.56 98 GLY B CA 1
ATOM 1859 C C . GLY B 1 98 ? -10.375 0.565 2.838 1 85.56 98 GLY B C 1
ATOM 1860 O O . GLY B 1 98 ? -10.164 1.775 2.727 1 85.56 98 GLY B O 1
ATOM 1861 N N . GLY B 1 99 ? -11.43 0.029 2.389 1 81.81 99 GLY B N 1
ATOM 1862 C CA . GLY B 1 99 ? -12.477 0.805 1.754 1 81.81 99 GLY B CA 1
ATOM 1863 C C . GLY B 1 99 ? -13.133 1.807 2.689 1 81.81 99 GLY B C 1
ATOM 1864 O O . GLY B 1 99 ? -13.508 2.902 2.27 1 81.81 99 GLY B O 1
ATOM 1865 N N . LYS B 1 100 ? -13.086 1.513 3.924 1 82.31 100 LYS B N 1
ATOM 1866 C CA . LYS B 1 100 ? -13.688 2.391 4.926 1 82.31 100 LYS B CA 1
ATOM 1867 C C . LYS B 1 100 ? -12.727 3.514 5.312 1 82.31 100 LYS B C 1
ATOM 1869 O O . LYS B 1 100 ? -13.156 4.566 5.797 1 82.31 100 LYS B O 1
ATOM 1874 N N . GLY B 1 101 ? -11.508 3.307 5.078 1 77.19 101 GLY B N 1
ATOM 1875 C CA . GLY B 1 101 ? -10.484 4.273 5.457 1 77.19 101 GLY B CA 1
ATOM 1876 C C . GLY B 1 101 ? -10.508 5.527 4.605 1 77.19 101 GLY B C 1
ATOM 1877 O O . GLY B 1 101 ? -10.273 6.629 5.109 1 77.19 101 GLY B O 1
ATOM 1878 N N . LEU B 1 102 ? -10.742 5.484 3.383 1 68.62 102 LEU B N 1
ATOM 1879 C CA . LEU B 1 102 ? -10.711 6.609 2.453 1 68.62 102 LEU B CA 1
ATOM 1880 C C . LEU B 1 102 ? -11.797 7.625 2.791 1 68.62 102 LEU B C 1
ATOM 1882 O O . LEU B 1 102 ? -11.625 8.82 2.566 1 68.62 102 LEU B O 1
ATOM 1886 N N . SER B 1 103 ? -12.758 7.164 3.426 1 66.69 103 SER B N 1
ATOM 1887 C CA . SER B 1 103 ? -13.898 8.039 3.686 1 66.69 103 SER B CA 1
ATOM 1888 C C . SER B 1 103 ? -13.68 8.875 4.941 1 66.69 103 SER B C 1
ATOM 1890 O O . SER B 1 103 ? -14.258 9.953 5.082 1 66.69 103 SER B O 1
ATOM 1892 N N . ILE B 1 104 ? -12.82 8.406 5.777 1 63.56 104 ILE B N 1
ATOM 1893 C CA . ILE B 1 104 ? -12.758 9.07 7.07 1 63.56 104 ILE B CA 1
ATOM 1894 C C . ILE B 1 104 ? -11.539 9.984 7.125 1 63.56 104 ILE B C 1
ATOM 1896 O O . ILE B 1 104 ? -11.508 10.945 7.891 1 63.56 104 ILE B O 1
ATOM 1900 N N . LEU B 1 105 ? -10.57 9.789 6.383 1 66 105 LEU B N 1
ATOM 1901 C CA . LEU B 1 105 ? -9.258 10.422 6.488 1 66 105 LEU B CA 1
ATOM 1902 C C . LEU B 1 105 ? -9.375 11.938 6.336 1 66 105 LEU B C 1
ATOM 1904 O O . LEU B 1 105 ? -8.82 12.688 7.145 1 66 105 LEU B O 1
ATOM 1908 N N . PRO B 1 106 ? -10.07 12.281 5.445 1 60.78 106 PRO B N 1
ATOM 1909 C CA . PRO B 1 106 ? -10.109 13.734 5.258 1 60.78 106 PRO B CA 1
ATOM 1910 C C . PRO B 1 106 ? -10.836 14.453 6.387 1 60.78 106 PRO B C 1
ATOM 1912 O O . PRO B 1 106 ? -10.555 15.625 6.66 1 60.78 106 PRO B O 1
ATOM 1915 N N . ASP B 1 107 ? -11.562 13.75 7.066 1 68.56 107 ASP B N 1
ATOM 1916 C CA . ASP B 1 107 ? -12.422 14.414 8.047 1 68.56 107 ASP B CA 1
ATOM 1917 C C . ASP B 1 107 ? -11.836 14.305 9.453 1 68.56 107 ASP B C 1
ATOM 1919 O O . ASP B 1 107 ? -12.32 14.953 10.375 1 68.56 107 ASP B O 1
ATOM 1923 N N . GLN B 1 108 ? -10.844 13.602 9.578 1 77.31 108 GLN B N 1
ATOM 1924 C CA . GLN B 1 108 ? -10.234 13.422 10.891 1 77.31 108 GLN B CA 1
ATOM 1925 C C . GLN B 1 108 ? -8.727 13.641 10.836 1 77.31 108 GLN B C 1
ATOM 1927 O O . GLN B 1 108 ? -7.953 12.688 10.789 1 77.31 108 GLN B O 1
ATOM 1932 N N . PRO B 1 109 ? -8.359 14.844 11 1 76.75 109 PRO B N 1
ATOM 1933 C CA . PRO B 1 109 ? -6.945 15.188 10.82 1 76.75 109 PRO B CA 1
ATOM 1934 C C . PRO B 1 109 ? -6.039 14.516 11.852 1 76.75 109 PRO B C 1
ATOM 1936 O O . PRO B 1 109 ? -4.906 14.148 11.531 1 76.75 109 PRO B O 1
ATOM 1939 N N . VAL B 1 110 ? -6.574 14.336 13.016 1 80.06 110 VAL B N 1
ATOM 1940 C CA . VAL B 1 110 ? -5.781 13.719 14.07 1 80.06 110 VAL B CA 1
ATOM 1941 C C . VAL B 1 110 ? -5.461 12.273 13.703 1 80.06 110 VAL B C 1
ATOM 1943 O O . VAL B 1 110 ? -4.332 11.812 13.883 1 80.06 110 VAL B O 1
ATOM 1946 N N . VAL B 1 111 ? -6.441 11.602 13.188 1 82.38 111 VAL B N 1
ATOM 1947 C CA . VAL B 1 111 ? -6.277 10.211 12.773 1 82.38 111 VAL B CA 1
ATOM 1948 C C . VAL B 1 111 ? -5.32 10.141 11.586 1 82.38 111 VAL B C 1
ATOM 1950 O O . VAL B 1 111 ? -4.426 9.289 11.555 1 82.38 111 VAL B O 1
ATOM 1953 N N . PHE B 1 112 ? -5.461 11 10.719 1 81.12 112 PHE B N 1
ATOM 1954 C CA . PHE B 1 112 ? -4.617 11.039 9.531 1 81.12 112 PHE B CA 1
ATOM 1955 C C . PHE B 1 112 ? -3.158 11.258 9.906 1 81.12 112 PHE B C 1
ATOM 1957 O O . PHE B 1 112 ? -2.273 10.531 9.453 1 81.12 112 PHE B O 1
ATOM 1964 N N . ILE B 1 113 ? -2.973 12.164 10.727 1 82.19 113 ILE B N 1
ATOM 1965 C CA . ILE B 1 113 ? -1.615 12.5 11.141 1 82.19 113 ILE B CA 1
ATOM 1966 C C . ILE B 1 113 ? -1.025 11.352 11.953 1 82.19 113 ILE B C 1
ATOM 1968 O O . ILE B 1 113 ? 0.13 10.969 11.75 1 82.19 113 ILE B O 1
ATOM 1972 N N . GLY B 1 114 ? -1.842 10.875 12.883 1 85.69 114 GLY B N 1
ATOM 1973 C CA . GLY B 1 114 ? -1.381 9.766 13.703 1 85.69 114 GLY B CA 1
ATOM 1974 C C . GLY B 1 114 ? -0.987 8.547 12.898 1 85.69 114 GLY B C 1
ATOM 1975 O O . GLY B 1 114 ? 0.107 8.008 13.07 1 85.69 114 GLY B O 1
ATOM 1976 N N . VAL B 1 115 ? -1.842 8.211 12.023 1 86.88 115 VAL B N 1
ATOM 1977 C CA . VAL B 1 115 ? -1.579 7.031 11.203 1 86.88 115 VAL B CA 1
ATOM 1978 C C . VAL B 1 115 ? -0.362 7.277 10.312 1 86.88 115 VAL B C 1
ATOM 1980 O O . VAL B 1 115 ? 0.432 6.367 10.07 1 86.88 115 VAL B O 1
ATOM 1983 N N . THR B 1 116 ? -0.192 8.453 9.828 1 85.62 116 THR B N 1
ATOM 1984 C CA . THR B 1 116 ? 0.952 8.805 9 1 85.62 116 THR B CA 1
ATOM 1985 C C . THR B 1 116 ? 2.252 8.688 9.781 1 85.62 116 THR B C 1
ATOM 1987 O O . THR B 1 116 ? 3.23 8.117 9.297 1 85.62 116 THR B O 1
ATOM 1990 N N . ILE B 1 117 ? 2.238 9.188 10.938 1 87.06 117 ILE B N 1
ATOM 1991 C CA . ILE B 1 117 ? 3.412 9.117 11.797 1 87.06 117 ILE B CA 1
ATOM 1992 C C . ILE B 1 117 ? 3.75 7.652 12.078 1 87.06 117 ILE B C 1
ATOM 1994 O O . ILE B 1 117 ? 4.906 7.238 11.961 1 87.06 117 ILE B O 1
ATOM 1998 N N . GLY B 1 118 ? 2.762 6.938 12.469 1 90.06 118 GLY B N 1
ATOM 1999 C CA . GLY B 1 118 ? 2.961 5.523 12.719 1 90.06 118 GLY B CA 1
ATOM 2000 C C . GLY B 1 118 ? 3.521 4.773 11.531 1 90.06 118 GLY B C 1
ATOM 2001 O O . GLY B 1 118 ? 4.445 3.969 11.672 1 90.06 118 GLY B O 1
ATOM 2002 N N . THR B 1 119 ? 2.988 5.016 10.406 1 90.25 119 THR B N 1
ATOM 2003 C CA . THR B 1 119 ? 3.439 4.367 9.18 1 90.25 119 THR B CA 1
ATOM 2004 C C . THR B 1 119 ? 4.887 4.746 8.867 1 90.25 119 THR B C 1
ATOM 2006 O O . THR B 1 119 ? 5.695 3.887 8.516 1 90.25 119 THR B O 1
ATOM 2009 N N . LEU B 1 120 ? 5.164 5.965 9.031 1 90.38 120 LEU B N 1
ATOM 2010 C CA . LEU B 1 120 ? 6.52 6.43 8.766 1 90.38 120 LEU B CA 1
ATOM 2011 C C . LEU B 1 120 ? 7.512 5.77 9.719 1 90.38 120 LEU B C 1
ATOM 2013 O O . LEU B 1 120 ? 8.609 5.391 9.312 1 90.38 120 LEU B O 1
ATOM 2017 N N . LEU B 1 121 ? 7.137 5.691 10.938 1 91.56 121 LEU B N 1
ATOM 2018 C CA . LEU B 1 121 ? 7.992 5.035 11.922 1 91.56 121 LEU B CA 1
ATOM 2019 C C . LEU B 1 121 ? 8.25 3.582 11.539 1 91.56 121 LEU B C 1
ATOM 2021 O O . LEU B 1 121 ? 9.367 3.092 11.664 1 91.56 121 LEU B O 1
ATOM 2025 N N . ALA B 1 122 ? 7.223 2.955 11.086 1 91.81 122 ALA B N 1
ATOM 2026 C CA . ALA B 1 122 ? 7.359 1.562 10.672 1 91.81 122 ALA B CA 1
ATOM 2027 C C . ALA B 1 122 ? 8.289 1.442 9.469 1 91.81 122 ALA B C 1
ATOM 2029 O O . ALA B 1 122 ? 9.117 0.529 9.398 1 91.81 122 ALA B O 1
ATOM 2030 N N . VAL B 1 123 ? 8.148 2.305 8.484 1 88.38 123 VAL B N 1
ATOM 2031 C CA . VAL B 1 123 ? 8.961 2.283 7.273 1 88.38 123 VAL B CA 1
ATOM 2032 C C . VAL B 1 123 ? 10.422 2.543 7.629 1 88.38 123 VAL B C 1
ATOM 2034 O O . VAL B 1 123 ? 11.32 1.893 7.098 1 88.38 123 VAL B O 1
ATOM 2037 N N . LEU B 1 124 ? 10.633 3.398 8.602 1 89.56 124 LEU B N 1
ATOM 2038 C CA . LEU B 1 124 ? 11.977 3.824 8.977 1 89.56 124 LEU B CA 1
ATOM 2039 C C . LEU B 1 124 ? 12.656 2.764 9.836 1 89.56 124 LEU B C 1
ATOM 2041 O O . LEU B 1 124 ? 13.867 2.555 9.719 1 89.56 124 LEU B O 1
ATOM 2045 N N . LEU B 1 125 ? 11.898 2.039 10.648 1 90.5 125 LEU B N 1
ATOM 2046 C CA . LEU B 1 125 ? 12.516 1.227 11.688 1 90.5 125 LEU B CA 1
ATOM 2047 C C . LEU B 1 125 ? 12.43 -0.257 11.344 1 90.5 125 LEU B C 1
ATOM 2049 O O . LEU B 1 125 ? 13.211 -1.063 11.852 1 90.5 125 LEU B O 1
ATOM 2053 N N . SER B 1 126 ? 11.445 -0.676 10.617 1 87.5 126 SER B N 1
ATOM 2054 C CA . SER B 1 126 ? 11.188 -2.105 10.484 1 87.5 126 SER B CA 1
ATOM 2055 C C . SER B 1 126 ? 10.891 -2.482 9.039 1 87.5 126 SER B C 1
ATOM 2057 O O . SER B 1 126 ? 10.195 -3.467 8.781 1 87.5 126 SER B O 1
ATOM 2059 N N . ASN B 1 127 ? 11.188 -1.677 8.023 1 84.88 127 ASN B N 1
ATOM 2060 C CA . ASN B 1 127 ? 10.945 -1.936 6.609 1 84.88 127 ASN B CA 1
ATOM 2061 C C . ASN B 1 127 ? 9.453 -2.09 6.316 1 84.88 127 ASN B C 1
ATOM 2063 O O . ASN B 1 127 ? 9.047 -3.031 5.633 1 84.88 127 ASN B O 1
ATOM 2067 N N . GLY B 1 128 ? 8.672 -1.286 7.004 1 86.56 128 GLY B N 1
ATOM 2068 C CA . GLY B 1 128 ? 7.242 -1.276 6.742 1 86.56 128 GLY B CA 1
ATOM 2069 C C . GLY B 1 128 ? 6.891 -0.741 5.367 1 86.56 128 GLY B C 1
ATOM 2070 O O . GLY B 1 128 ? 7.766 -0.257 4.645 1 86.56 128 GLY B O 1
ATOM 2071 N N . LEU B 1 129 ? 5.602 -0.899 5 1 84.75 129 LEU B N 1
ATOM 2072 C CA . LEU B 1 129 ? 5.133 -0.424 3.703 1 84.75 129 LEU B CA 1
ATOM 2073 C C . LEU B 1 129 ? 4.195 0.767 3.869 1 84.75 129 LEU B C 1
ATOM 2075 O O . LEU B 1 129 ? 3.311 0.752 4.727 1 84.75 129 LEU B O 1
ATOM 2079 N N . PRO B 1 130 ? 4.387 1.807 3.035 1 82.25 130 PRO B N 1
ATOM 2080 C CA . PRO B 1 130 ? 3.525 2.988 3.139 1 82.25 130 PRO B CA 1
ATOM 2081 C C . PRO B 1 130 ? 2.084 2.707 2.725 1 82.25 130 PRO B C 1
ATOM 2083 O O . PRO B 1 130 ? 1.185 3.494 3.029 1 82.25 130 PRO B O 1
ATOM 2086 N N . ALA B 1 131 ? 1.774 1.606 2.23 1 75.69 131 ALA B N 1
ATOM 2087 C CA . ALA B 1 131 ? 0.44 1.25 1.755 1 75.69 131 ALA B CA 1
ATOM 2088 C C . ALA B 1 131 ? -0.5 0.965 2.922 1 75.69 131 ALA B C 1
ATOM 2090 O O . ALA B 1 131 ? -1.722 0.935 2.75 1 75.69 131 ALA B O 1
ATOM 2091 N N . GLY B 1 132 ? -0.003 0.903 4.113 1 81.06 132 GLY B N 1
ATOM 2092 C CA . GLY B 1 132 ? -0.805 0.589 5.285 1 81.06 132 GLY B CA 1
ATOM 2093 C C . GLY B 1 132 ? -1.604 1.772 5.797 1 81.06 132 GLY B C 1
ATOM 2094 O O . GLY B 1 132 ? -2.494 1.612 6.633 1 81.06 132 GLY B O 1
ATOM 2095 N N . LEU B 1 133 ? -1.326 2.949 5.18 1 80.75 133 LEU B N 1
ATOM 2096 C CA . LEU B 1 133 ? -1.949 4.176 5.668 1 80.75 133 LEU B CA 1
ATOM 2097 C C . LEU B 1 133 ? -3.469 4.086 5.574 1 80.75 133 LEU B C 1
ATOM 2099 O O . LEU B 1 133 ? -4.168 4.301 6.566 1 80.75 133 LEU B O 1
ATOM 2103 N N . ILE B 1 134 ? -3.965 3.664 4.453 1 77.25 134 ILE B N 1
ATOM 2104 C CA . ILE B 1 134 ? -5.398 3.639 4.184 1 77.25 134 ILE B CA 1
ATOM 2105 C C . ILE B 1 134 ? -6.059 2.539 5.016 1 77.25 134 ILE B C 1
ATOM 2107 O O . ILE B 1 134 ? -7.145 2.736 5.562 1 77.25 134 ILE B O 1
ATOM 2111 N N . ILE B 1 135 ? -5.371 1.463 5.176 1 86.5 135 ILE B N 1
ATOM 2112 C CA . ILE B 1 135 ? -5.918 0.351 5.941 1 86.5 135 ILE B CA 1
ATOM 2113 C C . ILE B 1 135 ? -5.91 0.697 7.43 1 86.5 135 ILE B C 1
ATOM 2115 O O . ILE B 1 135 ? -6.859 0.385 8.148 1 86.5 135 ILE B O 1
ATOM 2119 N N . ALA B 1 136 ? -4.871 1.333 7.863 1 87.38 136 ALA B N 1
ATOM 2120 C CA . ALA B 1 136 ? -4.812 1.772 9.25 1 87.38 136 ALA B CA 1
ATOM 2121 C C . ALA B 1 136 ? -5.938 2.758 9.562 1 87.38 136 ALA B C 1
ATOM 2123 O O . ALA B 1 136 ? -6.586 2.658 10.609 1 87.38 136 ALA B O 1
ATOM 2124 N N . ALA B 1 137 ? -6.172 3.648 8.656 1 82.81 137 ALA B N 1
ATOM 2125 C CA . ALA B 1 137 ? -7.266 4.602 8.82 1 82.81 137 ALA B CA 1
ATOM 2126 C C . ALA B 1 137 ? -8.609 3.887 8.875 1 82.81 137 ALA B C 1
ATOM 2128 O O . ALA B 1 137 ? -9.492 4.262 9.656 1 82.81 137 ALA B O 1
ATOM 2129 N N . GLY B 1 138 ? -8.75 2.898 8.047 1 85.44 138 GLY B N 1
ATOM 2130 C CA . GLY B 1 138 ? -9.969 2.1 8.062 1 85.44 138 GLY B CA 1
ATOM 2131 C C . GLY B 1 138 ? -10.188 1.386 9.383 1 85.44 138 GLY B C 1
ATOM 2132 O O . GLY B 1 138 ? -11.32 1.3 9.859 1 85.44 138 GLY B O 1
ATOM 2133 N N . CYS B 1 139 ? -9.156 0.902 9.93 1 86.88 139 CYS B N 1
ATOM 2134 C CA . CYS B 1 139 ? -9.234 0.249 11.227 1 86.88 139 CYS B CA 1
ATOM 2135 C C . CYS B 1 139 ? -9.727 1.218 12.297 1 86.88 139 CYS B C 1
ATOM 2137 O O . CYS B 1 139 ? -10.586 0.868 13.109 1 86.88 139 CYS B O 1
ATOM 2139 N N . ILE B 1 140 ? -9.203 2.385 12.203 1 84.56 140 ILE B N 1
ATOM 2140 C CA . ILE B 1 140 ? -9.609 3.383 13.188 1 84.56 140 ILE B CA 1
ATOM 2141 C C . ILE B 1 140 ? -11.07 3.77 12.961 1 84.56 140 ILE B C 1
ATOM 2143 O O . ILE B 1 140 ? -11.812 3.98 13.922 1 84.56 140 ILE B O 1
ATOM 2147 N N . ALA B 1 141 ? -11.383 3.873 11.719 1 81.75 141 ALA B N 1
ATOM 2148 C CA . ALA B 1 141 ? -12.773 4.203 11.391 1 81.75 141 ALA B CA 1
ATOM 2149 C C . ALA B 1 141 ? -13.734 3.166 11.961 1 81.75 141 ALA B C 1
ATOM 2151 O O . ALA B 1 141 ? -14.766 3.516 12.539 1 81.75 141 ALA B O 1
ATOM 2152 N N . LEU B 1 142 ? -13.406 2 11.812 1 83 142 LEU B N 1
ATOM 2153 C CA . LEU B 1 142 ? -14.258 0.925 12.305 1 83 142 LEU B CA 1
ATOM 2154 C C . LEU B 1 142 ? -14.266 0.888 13.828 1 83 142 LEU B C 1
ATOM 2156 O O . LEU B 1 142 ? -15.305 0.673 14.445 1 83 142 LEU B O 1
ATOM 2160 N N . LEU B 1 143 ? -13.078 1.074 14.328 1 83.12 143 LEU B N 1
ATOM 2161 C CA . LEU B 1 143 ? -12.961 1.066 15.781 1 83.12 143 LEU B CA 1
ATOM 2162 C C . LEU B 1 143 ? -13.742 2.225 16.391 1 83.12 143 LEU B C 1
ATOM 2164 O O . LEU B 1 143 ? -14.359 2.07 17.453 1 83.12 143 LEU B O 1
ATOM 2168 N N . SER B 1 144 ? -13.617 3.371 15.727 1 79.88 144 SER B N 1
ATOM 2169 C CA . SER B 1 144 ? -14.336 4.539 16.219 1 79.88 144 SER B CA 1
ATOM 2170 C C . SER B 1 144 ? -15.844 4.324 16.141 1 79.88 144 SER B C 1
ATOM 2172 O O . SER B 1 144 ? -16.594 4.824 16.984 1 79.88 144 SER B O 1
ATOM 2174 N N . ARG B 1 145 ? -16.219 3.652 15.141 1 80.94 145 ARG B N 1
ATOM 2175 C CA . ARG B 1 145 ? -17.641 3.359 14.984 1 80.94 145 ARG B CA 1
ATOM 2176 C C . ARG B 1 145 ? -18.109 2.363 16.031 1 80.94 145 ARG B C 1
ATOM 2178 O O . ARG B 1 145 ? -19.234 2.475 16.547 1 80.94 145 ARG B O 1
ATOM 2185 N N . ILE B 1 146 ? -17.25 1.431 16.344 1 79.69 146 ILE B N 1
ATOM 2186 C C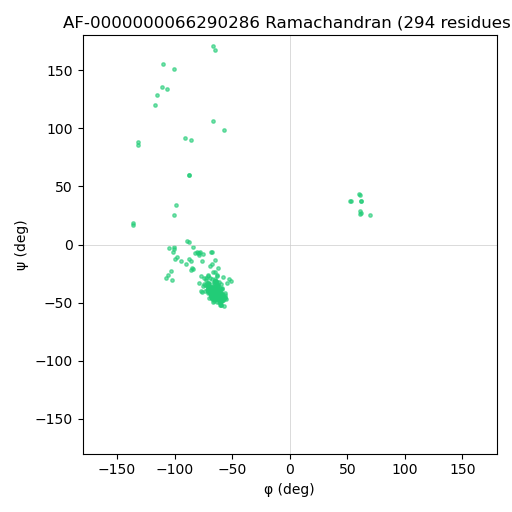A . ILE B 1 146 ? -17.594 0.385 17.312 1 79.69 146 ILE B CA 1
ATOM 2187 C C . ILE B 1 146 ? -17.547 0.946 18.719 1 79.69 146 ILE B C 1
ATOM 2189 O O . ILE B 1 146 ? -18.422 0.658 19.547 1 79.69 146 ILE B O 1
ATOM 2193 N N . PHE B 1 147 ? -16.516 1.785 18.953 1 78.56 147 PHE B N 1
ATOM 2194 C CA . PHE B 1 147 ? -16.297 2.24 20.312 1 78.56 147 PHE B CA 1
ATOM 2195 C C . PHE B 1 147 ? -16.859 3.646 20.516 1 78.56 147 PHE B C 1
ATOM 2197 O O . PHE B 1 147 ? -16.844 4.172 21.625 1 78.56 147 PHE B O 1
ATOM 2204 N N . ASN B 1 148 ? -17.359 4.281 19.562 1 69.19 148 ASN B N 1
ATOM 2205 C CA . ASN B 1 148 ? -18.031 5.582 19.609 1 69.19 148 ASN B CA 1
ATOM 2206 C C . ASN B 1 148 ? -17.094 6.676 20.109 1 69.19 148 ASN B C 1
ATOM 2208 O O . ASN B 1 148 ? -17.438 7.426 21.016 1 69.19 148 ASN B O 1
ATOM 2212 N N . PHE B 1 149 ? -15.898 6.629 19.625 1 64 149 PHE B N 1
ATOM 2213 C CA . PHE B 1 149 ? -15.047 7.77 19.938 1 64 149 PHE B CA 1
ATOM 2214 C C . PHE B 1 149 ? -14.789 8.609 18.703 1 64 149 PHE B C 1
ATOM 2216 O O . PHE B 1 149 ? -14.891 8.117 17.578 1 64 149 PHE B O 1
#

Sequence (298 aa):
MLHTTIILLVIALLSLVAKDLVLVYASLLLLGLSLLKAVPVMDAIQKPMFHVGLFCLMVFLLIPIAKGKYDFISLGKEMVSWKATIAILAGFIISYVGGKGLSILPDQPVVFIGVTIGTLLAVLLSNGLPAGLIIAAGCIALLSRIFNFMLHTTIILLVIALLSLVAKDLVLVYASLLLLGLSLLKAVPVMDAIQKPMFHVGLFCLMVFLLIPIAKGKYDFISLGKEMVSWKATIAILAGFIISYVGGKGLSILPDQPVVFIGVTIGTLLAVLLSNGLPAGLIIAAGCIALLSRIFNF

Foldseek 3Di:
DVVVLVVLVVQLVLCVLLVVVVSNVVSVVVNVCVVVVVVVVCVVCVVVVVVVVVVVVVCVVCVCVVVPVDPCVVVVVVCPDPVNVVVVVVVVVLVVLLVQLVVCCVPDVPLQVVLSVVQSVCSNPPVHDNVCSSSSSSVVSVVCVVVVD/DVVVLVVLVVLLVLCVVLVPVVSNVVSVVVNVCVVVVVVVVCVVCVVVVVVVVVVVVVCVVCVCVVVPVDDVVVVVVCCPDPVVVVVVVVVVVLVVLLVQQVVCCVVDVVLLVVLQVVQSCCCSPPVHDNVCSSSSSSVVSVVCVVVVD

Radius of gyration: 19.1 Å; Cα contacts (8 Å, |Δi|>4): 527; chains: 2; bounding box: 40×55×50 Å

Organism: Brevibacillus brevis (strain 47 / JCM 6285 / NBRC 100599) (NCBI:txid358681)

pLDDT: mean 83.22, std 9.23, range [56.84, 96.38]

Solvent-accessible surface area (backbone atoms only — not comparable to full-atom values): 13951 Å² total; per-residue (Å²): 104,68,66,28,45,50,52,33,48,52,51,25,52,51,23,56,71,32,65,35,62,50,53,25,52,30,29,49,53,45,38,54,36,40,75,66,65,40,55,70,59,49,62,66,44,34,62,55,23,41,53,51,10,52,26,26,33,41,35,36,66,43,43,56,53,50,62,48,72,59,53,60,73,64,42,50,65,48,51,69,32,73,64,15,50,51,22,21,51,37,4,21,53,38,1,34,33,20,30,51,8,68,73,44,40,85,77,31,62,49,44,42,52,19,14,49,51,15,18,48,49,16,25,56,75,61,55,19,26,74,70,17,42,47,37,25,42,7,49,47,47,51,45,25,66,73,67,69,103,108,68,65,28,46,52,52,32,49,50,49,26,53,50,19,57,75,48,67,35,62,50,51,25,53,29,29,50,52,45,39,54,36,44,77,65,67,40,54,70,60,51,64,66,44,36,63,55,24,41,53,51,9,52,25,26,40,46,35,35,66,44,43,54,50,49,66,45,72,60,56,58,72,61,42,56,62,42,51,73,31,74,62,16,50,52,22,20,50,38,4,21,53,38,1,34,33,20,33,50,8,69,73,45,40,84,77,31,61,56,46,42,50,17,14,48,50,14,19,50,50,16,38,51,72,62,56,19,30,66,68,18,42,44,36,24,41,7,49,48,46,51,46,26,66,73,67,70,102

Secondary structure (DSSP, 8-state):
-HHHHHHHHHHHHHHHHTT-HHHHHHHHHHHHHHHTT-HHHHHHHHHHHHHHHHHHHHHHHHHHHHTT-S-HHHHHHHTTSHHHHHHHHHHHHHHHHHHHHHHHGGG-HHHHHHHHHHHHHHHHHH---TTHHHHHHHHHHHHHHHHT-/-HHHHHHHHHHHHHHHHTT-HHHHHHHHHHHHHHHTT-HHHHHHHHHHHHHHHHHHHHHHHHHHHHTT-S-HHHHHHHTTSHHHHHHHHHHHHHHHHHHHHHHHGGG-HHHHHHHHHHHHHHHHHH---TTHHHHHHHHHHHHHHHHT-